Protein AF-0000000084528044 (afdb_homodimer)

Radius of gyration: 17.65 Å; Cα contacts (8 Å, |Δi|>4): 768; chains: 2; bounding box: 51×44×41 Å

Nearest PDB structures (foldseek):
  1jke-assembly1_A  TM=9.802E-01  e=1.085E-20  Escherichia coli
  1j7g-assembly1_A-2  TM=9.812E-01  e=2.865E-19  Haemophilus influenzae Rd KW20
  2dbo-assembly1_A-2  TM=9.799E-01  e=5.881E-18  Aquifex aeolicus VF5
  5j61-assembly3_E  TM=9.471E-01  e=1.027E-15  Plasmodium falciparum 3D7
  3knp-assembly3_E  TM=9.516E-01  e=1.228E-13  Plasmodium falciparum 3D7

Foldseek 3Di:
DKKKKKFFQKKFKDFPRHTQDIFGTDIEIEDFAFPPDDPCQLLVVLVCQQAQQQDQDPVGDSGDGRVRVLTAYEYEYDQCVQFDCPPHDDTDRVGTDDQVVGVVSSVVNQVSNVVVVHHYGYDDRPGDMDMDTHQVVIDMDIDDD/DKKKKKFFQKKFKDFPRHTQDIFGTDIEIEDFAFPPDDPCQLLVVLVCQQAQQQDQDPVGDSGDGRVRVLTAYEYEYDQCVQFDCPPHDDTDRVGTDDQVVGVVSSVVNQVSNVVVVHHYGYDDRPGDMDMDTHQVVIDMDIDDD

pLDDT: mean 97.45, std 2.29, range [84.31, 98.94]

Secondary structure (DSSP, 8-state):
-EEEEEEEEEEEEEETTEEEEEESSEEEEEEE-BTT--TTHHHHHHHHHHH---EE-TTSSEEE-HHHHT-EEEEEE-GGGG-B-TTSSSPB-TTBPPHHHHHHHHHHHHHHHHHTT--EEE--TTS-EEEEEEEEEEEEEEEE-/-EEEEEEEEEEEEEETTEEEEEESSEEEEEEE-BTT--TTHHHHHHHHHHH---EE-TTSSEEE-HHHHT-EEEEEE-GGGG-B-TTSSSPB-TTBPPHHHHHHHHHHHHHHHHHTT--EEE--TTS-EEEEEEEEEEEEEEEE-

Sequence (290 aa):
MRALVQRVSEAAVRVEGETVGAIGPGLLILVCAMEGDPDDAPARMAARIAKLRIFRDDAGRMNRSLLDTGGAALVVSQFTLAADTSRGNRPGFSTAAAPDRGEALYEAFAAAMVAQGVETDRGRFGADMQVSLVNDGPVTIWLDAMRALVQRVSEAAVRVEGETVGAIGPGLLILVCAMEGDPDDAPARMAARIAKLRIFRDDAGRMNRSLLDTGGAALVVSQFTLAADTSRGNRPGFSTAAAPDRGEALYEAFAAAMVAQGVETDRGRFGADMQVSLVNDGPVTIWLDA

Structure (mmCIF, N/CA/C/O backbone):
data_AF-0000000084528044-model_v1
#
loop_
_entity.id
_entity.type
_entity.pdbx_description
1 polymer 'D-aminoacyl-tRNA deacylase'
#
loop_
_atom_site.group_PDB
_atom_site.id
_atom_site.type_symbol
_atom_site.label_atom_id
_atom_site.label_alt_id
_atom_site.label_comp_id
_atom_site.label_asym_id
_atom_site.label_entity_id
_atom_site.label_seq_id
_atom_site.pdbx_PDB_ins_code
_atom_site.Cartn_x
_atom_site.Cartn_y
_atom_site.Cartn_z
_atom_site.occupancy
_atom_site.B_iso_or_equiv
_atom_site.auth_seq_id
_atom_site.auth_comp_id
_atom_site.auth_asym_id
_atom_site.auth_atom_id
_atom_site.pdbx_PDB_model_num
ATOM 1 N N . MET A 1 1 ? -1.733 -6.027 -15.195 1 97.62 1 MET A N 1
ATOM 2 C CA . MET A 1 1 ? -1.625 -6.449 -13.805 1 97.62 1 MET A CA 1
ATOM 3 C C . MET A 1 1 ? -1.07 -5.324 -12.938 1 97.62 1 MET A C 1
ATOM 5 O O . MET A 1 1 ? -0.201 -4.566 -13.375 1 97.62 1 MET A O 1
ATOM 9 N N . ARG A 1 2 ? -1.686 -5.156 -11.812 1 98.19 2 ARG A N 1
ATOM 10 C CA . ARG A 1 2 ? -1.268 -4.121 -10.867 1 98.19 2 ARG A CA 1
ATOM 11 C C . ARG A 1 2 ? -0.697 -4.734 -9.594 1 98.19 2 ARG A C 1
ATOM 13 O O . ARG A 1 2 ? -1.222 -5.73 -9.094 1 98.19 2 ARG A O 1
ATOM 20 N N . ALA A 1 3 ? 0.403 -4.109 -9.125 1 98.69 3 ALA A N 1
ATOM 21 C CA . ALA A 1 3 ? 1.037 -4.617 -7.914 1 98.69 3 ALA A CA 1
ATOM 22 C C . ALA A 1 3 ? 1.425 -3.479 -6.98 1 98.69 3 ALA A C 1
ATOM 24 O O . ALA A 1 3 ? 1.825 -2.402 -7.434 1 98.69 3 ALA A O 1
ATOM 25 N N . LEU A 1 4 ? 1.228 -3.645 -5.77 1 98.75 4 LEU A N 1
ATOM 26 C CA . LEU A 1 4 ? 1.777 -2.82 -4.703 1 98.75 4 LEU A CA 1
ATOM 27 C C . LEU A 1 4 ? 2.836 -3.586 -3.914 1 98.75 4 LEU A C 1
ATOM 29 O O . LEU A 1 4 ? 2.543 -4.629 -3.324 1 98.75 4 LEU A O 1
ATOM 33 N N . VAL A 1 5 ? 4.008 -3.031 -3.908 1 98.81 5 VAL A N 1
ATOM 34 C CA . VAL A 1 5 ? 5.145 -3.693 -3.277 1 98.81 5 VAL A CA 1
ATOM 35 C C . VAL A 1 5 ? 5.555 -2.932 -2.018 1 98.81 5 VAL A C 1
ATOM 37 O O . VAL A 1 5 ? 5.758 -1.716 -2.059 1 98.81 5 VAL A O 1
ATOM 40 N N . GLN A 1 6 ? 5.664 -3.619 -0.932 1 98.88 6 GLN A N 1
ATOM 41 C CA . GLN A 1 6 ? 6.133 -3.033 0.321 1 98.88 6 GLN A CA 1
ATOM 42 C C . GLN A 1 6 ? 7.34 -3.789 0.866 1 98.88 6 GLN A C 1
ATOM 44 O O . GLN A 1 6 ? 7.293 -5.012 1.024 1 98.88 6 GLN A O 1
ATOM 49 N N . ARG A 1 7 ? 8.391 -3.09 1.103 1 98.88 7 ARG A N 1
ATOM 50 C CA . ARG A 1 7 ? 9.555 -3.682 1.755 1 98.88 7 ARG A CA 1
ATOM 51 C C . ARG A 1 7 ? 9.281 -3.955 3.229 1 98.88 7 ARG A C 1
ATOM 53 O O . ARG A 1 7 ? 8.922 -3.043 3.977 1 98.88 7 ARG A O 1
ATOM 60 N N . VAL A 1 8 ? 9.562 -5.238 3.664 1 98.88 8 VAL A N 1
ATOM 61 C CA . VAL A 1 8 ? 9.109 -5.582 5.008 1 98.88 8 VAL A CA 1
ATOM 62 C C . VAL A 1 8 ? 10.234 -6.297 5.758 1 98.88 8 VAL A C 1
ATOM 64 O O . VAL A 1 8 ? 11.055 -6.984 5.152 1 98.88 8 VAL A O 1
ATOM 67 N N . SER A 1 9 ? 10.227 -6.109 7.035 1 98.75 9 SER A N 1
ATOM 68 C CA . SER A 1 9 ? 11.062 -6.945 7.883 1 98.75 9 SER A CA 1
ATOM 69 C C . SER A 1 9 ? 10.391 -8.273 8.203 1 98.75 9 SER A C 1
ATOM 71 O O . SER A 1 9 ? 11.055 -9.266 8.508 1 98.75 9 SER A O 1
ATOM 73 N N . GLU A 1 10 ? 9.125 -8.242 8.164 1 98.88 10 GLU A N 1
ATOM 74 C CA . GLU A 1 10 ? 8.289 -9.43 8.312 1 98.88 10 GLU A CA 1
ATOM 75 C C . GLU A 1 10 ? 6.871 -9.172 7.812 1 98.88 10 GLU A C 1
ATOM 77 O O . GLU A 1 10 ? 6.414 -8.031 7.789 1 98.88 10 GLU A O 1
ATOM 82 N N . ALA A 1 11 ? 6.176 -10.234 7.41 1 98.94 11 ALA A N 1
ATOM 83 C CA . ALA A 1 11 ? 4.773 -10.18 7 1 98.94 11 ALA A CA 1
ATOM 84 C C . ALA A 1 11 ? 4.098 -11.531 7.168 1 98.94 11 ALA A C 1
ATOM 86 O O . ALA A 1 11 ? 4.754 -12.578 7.117 1 98.94 11 ALA A O 1
ATOM 87 N N . ALA A 1 12 ? 2.828 -11.5 7.371 1 98.94 12 ALA A N 1
ATOM 88 C CA . ALA A 1 12 ? 2.066 -12.734 7.516 1 98.94 12 ALA A CA 1
ATOM 89 C C . ALA A 1 12 ? 0.606 -12.531 7.125 1 98.94 12 ALA A C 1
ATOM 91 O O . ALA A 1 12 ? 0.086 -11.414 7.211 1 98.94 12 ALA A O 1
ATOM 92 N N . VAL A 1 13 ? 0.006 -13.609 6.711 1 98.88 13 VAL A N 1
ATOM 93 C CA . VAL A 1 13 ? -1.417 -13.633 6.387 1 98.88 13 VAL A CA 1
ATOM 94 C C . VAL A 1 13 ? -2.131 -14.641 7.281 1 98.88 13 VAL A C 1
ATOM 96 O O . VAL A 1 13 ? -1.712 -15.797 7.379 1 98.88 13 VAL A O 1
ATOM 99 N N . ARG A 1 14 ? -3.156 -14.188 7.879 1 98.75 14 ARG A N 1
ATOM 100 C CA . ARG A 1 14 ? -4.008 -15.07 8.664 1 98.75 14 ARG A CA 1
ATOM 101 C C . ARG A 1 14 ? -5.414 -15.148 8.078 1 98.75 14 ARG A C 1
ATOM 103 O O . ARG A 1 14 ? -5.961 -14.133 7.637 1 98.75 14 ARG A O 1
ATOM 110 N N . VAL A 1 15 ? -5.918 -16.312 8.008 1 98.06 15 VAL A N 1
ATOM 111 C CA . VAL A 1 15 ? -7.297 -16.594 7.625 1 98.06 15 VAL A CA 1
ATOM 112 C C . VAL A 1 15 ? -7.996 -17.375 8.734 1 98.06 15 VAL A C 1
ATOM 114 O O . VAL A 1 15 ? -7.52 -18.438 9.148 1 98.06 15 VAL A O 1
ATOM 117 N N . GLU A 1 16 ? -9.062 -16.828 9.219 1 96.25 16 GLU A N 1
ATOM 118 C CA . GLU A 1 16 ? -9.781 -17.469 10.312 1 96.25 16 GLU A CA 1
ATOM 119 C C . GLU A 1 16 ? -8.852 -17.797 11.469 1 96.25 16 GLU A C 1
ATOM 121 O O . GLU A 1 16 ? -8.867 -18.922 11.984 1 96.25 16 GLU A O 1
ATOM 126 N N . GLY A 1 17 ? -7.996 -16.938 11.68 1 96.25 17 GLY A N 1
ATOM 127 C CA . GLY A 1 17 ? -7.125 -17.031 12.844 1 96.25 17 GLY A CA 1
ATOM 128 C C . GLY A 1 17 ? -5.898 -17.891 12.594 1 96.25 17 GLY A C 1
ATOM 129 O O . GLY A 1 17 ? -5.008 -17.969 13.445 1 96.25 17 GLY A O 1
ATOM 130 N N . GLU A 1 18 ? -5.785 -18.469 11.438 1 97.88 18 GLU A N 1
ATOM 131 C CA . GLU A 1 18 ? -4.66 -19.344 11.109 1 97.88 18 GLU A CA 1
ATOM 132 C C . GLU A 1 18 ? -3.711 -18.672 10.125 1 97.88 18 GLU A C 1
ATOM 134 O O . GLU A 1 18 ? -4.152 -18.094 9.117 1 97.88 18 GLU A O 1
ATOM 139 N N . THR A 1 19 ? -2.428 -18.781 10.5 1 98.56 19 THR A N 1
ATOM 140 C CA . THR A 1 19 ? -1.436 -18.25 9.578 1 98.56 19 THR A CA 1
ATOM 141 C C . THR A 1 19 ? -1.32 -19.125 8.336 1 98.56 19 THR A C 1
ATOM 143 O O . THR A 1 19 ? -1.018 -20.312 8.438 1 98.56 19 THR A O 1
ATOM 146 N N . VAL A 1 20 ? -1.518 -18.562 7.176 1 98.5 20 VAL A N 1
ATOM 147 C CA . VAL A 1 20 ? -1.484 -19.359 5.957 1 98.5 20 VAL A CA 1
ATOM 148 C C . VAL A 1 20 ? -0.235 -19.031 5.148 1 98.5 20 VAL A C 1
ATOM 150 O O . VAL A 1 20 ? 0.136 -19.75 4.227 1 98.5 20 VAL A O 1
ATOM 153 N N . GLY A 1 21 ? 0.418 -17.953 5.453 1 98.69 21 GLY A N 1
ATOM 154 C CA . GLY A 1 21 ? 1.659 -17.5 4.84 1 98.69 21 GLY A CA 1
ATOM 155 C C . GLY A 1 21 ? 2.422 -16.516 5.695 1 98.69 21 GLY A C 1
ATOM 156 O O . GLY A 1 21 ? 1.817 -15.727 6.426 1 98.69 21 GLY A O 1
ATOM 157 N N . ALA A 1 22 ? 3.701 -16.609 5.617 1 98.88 22 ALA A N 1
ATOM 158 C CA . ALA A 1 22 ? 4.535 -15.703 6.395 1 98.88 22 ALA A CA 1
ATOM 159 C C . ALA A 1 22 ? 5.949 -15.625 5.824 1 98.88 22 ALA A C 1
ATOM 161 O O . ALA A 1 22 ? 6.461 -16.609 5.289 1 98.88 22 ALA A O 1
ATOM 162 N N . ILE A 1 23 ? 6.551 -14.531 5.992 1 98.94 23 ILE A N 1
ATOM 163 C CA . ILE A 1 23 ? 7.941 -14.367 5.582 1 98.94 23 ILE A CA 1
ATOM 164 C C . ILE A 1 23 ? 8.672 -13.461 6.574 1 98.94 23 ILE A C 1
ATOM 166 O O . ILE A 1 23 ? 8.039 -12.703 7.309 1 98.94 23 ILE A O 1
ATOM 170 N N . GLY A 1 24 ? 9.977 -13.633 6.594 1 98.62 24 GLY A N 1
ATOM 171 C CA . GLY A 1 24 ? 10.836 -12.617 7.18 1 98.62 24 GLY A CA 1
ATOM 172 C C . GLY A 1 24 ? 11.102 -11.453 6.246 1 98.62 24 GLY A C 1
ATOM 173 O O . GLY A 1 24 ? 10.188 -10.977 5.555 1 98.62 24 GLY A O 1
ATOM 174 N N . PRO A 1 25 ? 12.367 -10.961 6.25 1 98.81 25 PRO A N 1
ATOM 175 C CA . PRO A 1 25 ? 12.68 -9.797 5.414 1 98.81 25 PRO A CA 1
ATOM 176 C C . PRO A 1 25 ? 12.438 -10.055 3.93 1 98.81 25 PRO A C 1
ATOM 178 O O . PRO A 1 25 ? 12.727 -11.141 3.434 1 98.81 25 PRO A O 1
ATOM 181 N N . GLY A 1 26 ? 11.836 -9.164 3.305 1 98.81 26 GLY A N 1
ATOM 182 C CA . GLY A 1 26 ? 11.57 -9.266 1.879 1 98.81 26 GLY A CA 1
ATOM 183 C C . GLY A 1 26 ? 10.477 -8.328 1.409 1 98.81 26 GLY A C 1
ATOM 184 O O . GLY A 1 26 ? 10.492 -7.141 1.728 1 98.81 26 GLY A O 1
ATOM 185 N N . LEU A 1 27 ? 9.547 -8.875 0.574 1 98.94 27 LEU A N 1
ATOM 186 C CA . LEU A 1 27 ? 8.508 -8.039 -0.01 1 98.94 27 LEU A CA 1
ATOM 187 C C . LEU A 1 27 ? 7.125 -8.625 0.266 1 98.94 27 LEU A C 1
ATOM 189 O O . LEU A 1 27 ? 6.895 -9.812 0.055 1 98.94 27 LEU A O 1
ATOM 193 N N . LEU A 1 28 ? 6.27 -7.824 0.832 1 98.94 28 LEU A N 1
ATOM 194 C CA . LEU A 1 28 ? 4.844 -8.078 0.677 1 98.94 28 LEU A CA 1
ATOM 195 C C . LEU A 1 28 ? 4.324 -7.492 -0.631 1 98.94 28 LEU A C 1
ATOM 197 O O . LEU A 1 28 ? 4.504 -6.301 -0.896 1 98.94 28 LEU A O 1
ATOM 201 N N . ILE A 1 29 ? 3.734 -8.344 -1.442 1 98.94 29 ILE A N 1
ATOM 202 C CA . ILE A 1 29 ? 3.24 -7.922 -2.748 1 98.94 29 ILE A CA 1
ATOM 203 C C . ILE A 1 29 ? 1.729 -8.133 -2.82 1 98.94 29 ILE A C 1
ATOM 205 O O . ILE A 1 29 ? 1.253 -9.273 -2.816 1 98.94 29 ILE A O 1
ATOM 209 N N . LEU A 1 30 ? 0.988 -7.039 -2.789 1 98.88 30 LEU A N 1
ATOM 210 C CA . LEU A 1 30 ? -0.427 -7.078 -3.143 1 98.88 30 LEU A CA 1
ATOM 211 C C . LEU A 1 30 ? -0.612 -7.004 -4.656 1 98.88 30 LEU A C 1
ATOM 213 O O . LEU A 1 30 ? -0.078 -6.102 -5.305 1 98.88 30 LEU A O 1
ATOM 217 N N . VAL A 1 31 ? -1.361 -7.977 -5.211 1 98.75 31 VAL A N 1
ATOM 218 C CA . VAL A 1 31 ? -1.454 -8.016 -6.668 1 98.75 31 VAL A CA 1
ATOM 219 C C . VAL A 1 31 ? -2.92 -8.094 -7.09 1 98.75 31 VAL A C 1
ATOM 221 O O . VAL A 1 31 ? -3.729 -8.75 -6.43 1 98.75 31 VAL A O 1
ATOM 224 N N . CYS A 1 32 ? -3.189 -7.395 -8.141 1 98.69 32 CYS A N 1
ATOM 225 C CA . CYS A 1 32 ? -4.508 -7.414 -8.766 1 98.69 32 CYS A CA 1
ATOM 226 C C . CYS A 1 32 ? -4.398 -7.723 -10.258 1 98.69 32 CYS A C 1
ATOM 228 O O . CYS A 1 32 ? -3.754 -6.98 -11 1 98.69 32 CYS A O 1
ATOM 230 N N . ALA A 1 33 ? -5 -8.867 -10.625 1 98.62 33 ALA A N 1
ATOM 231 C CA . ALA A 1 33 ? -5.188 -9.102 -12.055 1 98.62 33 ALA A CA 1
ATOM 232 C C . ALA A 1 33 ? -6.227 -8.148 -12.633 1 98.62 33 ALA A C 1
ATOM 234 O O . ALA A 1 33 ? -7.297 -7.953 -12.055 1 98.62 33 ALA A O 1
ATOM 235 N N . MET A 1 34 ? -5.918 -7.555 -13.734 1 98.25 34 MET A N 1
ATOM 236 C CA . MET A 1 34 ? -6.801 -6.574 -14.359 1 98.25 34 MET A CA 1
ATOM 237 C C . MET A 1 34 ? -7.488 -7.168 -15.586 1 98.25 34 MET A C 1
ATOM 239 O O . MET A 1 34 ? -6.98 -8.117 -16.188 1 98.25 34 MET A O 1
ATOM 243 N N . GLU A 1 35 ? -8.578 -6.527 -15.883 1 97.12 35 GLU A N 1
ATOM 244 C CA . GLU A 1 35 ? -9.242 -6.891 -17.141 1 97.12 35 GLU A CA 1
ATOM 245 C C . GLU A 1 35 ? -8.32 -6.688 -18.328 1 97.12 35 GLU A C 1
ATOM 247 O O . GLU A 1 35 ? -7.688 -5.637 -18.469 1 97.12 35 GLU A O 1
ATOM 252 N N . GLY A 1 36 ? -8.195 -7.766 -19.188 1 96.69 36 GLY A N 1
ATOM 253 C CA . GLY A 1 36 ? -7.422 -7.637 -20.406 1 96.69 36 GLY A CA 1
ATOM 254 C C . GLY A 1 36 ? -5.957 -7.98 -20.234 1 96.69 36 GLY A C 1
ATOM 255 O O . GLY A 1 36 ? -5.191 -7.98 -21.188 1 96.69 36 GLY A O 1
ATOM 256 N N . ASP A 1 37 ? -5.562 -8.32 -19.062 1 98 37 ASP A N 1
ATOM 257 C CA . ASP A 1 37 ? -4.172 -8.734 -18.875 1 98 37 ASP A CA 1
ATOM 258 C C . ASP A 1 37 ? -3.801 -9.883 -19.797 1 98 37 ASP A C 1
ATOM 260 O O . ASP A 1 37 ? -4.531 -10.867 -19.906 1 98 37 ASP A O 1
ATOM 264 N N . PRO A 1 38 ? -2.711 -9.719 -20.469 1 97.56 38 PRO A N 1
ATOM 265 C CA . PRO A 1 38 ? -2.238 -10.875 -21.25 1 97.56 38 PRO A CA 1
ATOM 266 C C . PRO A 1 38 ? -1.699 -11.992 -20.359 1 97.56 38 PRO A C 1
ATOM 268 O O . PRO A 1 38 ? -1.454 -11.781 -19.172 1 97.56 38 PRO A O 1
ATOM 271 N N . ASP A 1 39 ? -1.477 -13.133 -20.984 1 97.38 39 ASP A N 1
ATOM 272 C CA . ASP A 1 39 ? -1.077 -14.312 -20.234 1 97.38 39 ASP A CA 1
ATOM 273 C C . ASP A 1 39 ? 0.334 -14.156 -19.672 1 97.38 39 ASP A C 1
ATOM 275 O O . ASP A 1 39 ? 0.708 -14.844 -18.719 1 97.38 39 ASP A O 1
ATOM 279 N N . ASP A 1 40 ? 1.121 -13.297 -20.266 1 97.88 40 ASP A N 1
ATOM 280 C CA . ASP A 1 40 ? 2.508 -13.188 -19.812 1 97.88 40 ASP A CA 1
ATOM 281 C C . ASP A 1 40 ? 2.674 -12.055 -18.812 1 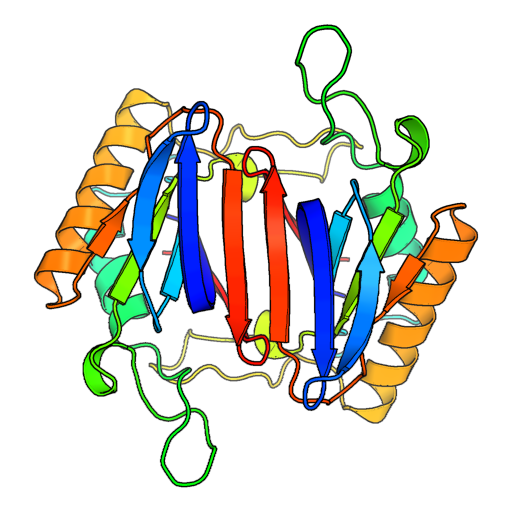97.88 40 ASP A C 1
ATOM 283 O O . ASP A 1 40 ? 3.789 -11.766 -18.375 1 97.88 40 ASP A O 1
ATOM 287 N N . ALA A 1 41 ? 1.579 -11.359 -18.375 1 98.06 41 ALA A N 1
ATOM 288 C CA . ALA A 1 41 ? 1.635 -10.258 -17.422 1 98.06 41 ALA A CA 1
ATOM 289 C C . ALA A 1 41 ? 2.268 -10.703 -16.109 1 98.06 41 ALA A C 1
ATOM 291 O O . ALA A 1 41 ? 3.145 -10.023 -15.57 1 98.06 41 ALA A O 1
ATOM 292 N N . PRO A 1 42 ? 1.896 -11.875 -15.633 1 98.56 42 PRO A N 1
ATOM 293 C CA . PRO A 1 42 ? 2.482 -12.312 -14.367 1 98.56 42 PRO A CA 1
ATOM 294 C C . PRO A 1 42 ? 4.004 -12.445 -14.438 1 98.56 42 PRO A C 1
ATOM 296 O O . PRO A 1 42 ? 4.707 -11.961 -13.547 1 98.56 42 PRO A O 1
ATOM 299 N N . ALA A 1 43 ? 4.465 -13.07 -15.453 1 98.44 43 ALA A N 1
ATOM 300 C CA . ALA A 1 43 ? 5.902 -13.281 -15.594 1 98.44 43 ALA A CA 1
ATOM 301 C C . ALA A 1 43 ? 6.645 -11.961 -15.727 1 98.44 43 ALA A C 1
ATOM 303 O O . ALA A 1 43 ? 7.711 -11.773 -15.125 1 98.44 43 ALA A O 1
ATOM 304 N N . ARG A 1 44 ? 6.117 -11.07 -16.516 1 97.5 44 ARG A N 1
ATOM 305 C CA . ARG A 1 44 ? 6.73 -9.758 -16.703 1 97.5 44 ARG A CA 1
ATOM 306 C C . ARG A 1 44 ? 6.773 -8.977 -15.391 1 97.5 44 ARG A C 1
ATOM 308 O O . ARG A 1 44 ? 7.797 -8.391 -15.047 1 97.5 44 ARG A O 1
ATOM 315 N N . MET A 1 45 ? 5.699 -8.977 -14.688 1 98.31 45 MET A N 1
ATOM 316 C CA . MET A 1 45 ? 5.617 -8.266 -13.414 1 98.31 45 MET A CA 1
ATOM 317 C C . MET A 1 45 ? 6.586 -8.852 -12.398 1 98.31 45 MET A C 1
ATOM 319 O O . MET A 1 45 ? 7.293 -8.117 -11.711 1 98.31 45 MET A O 1
ATOM 323 N N . ALA A 1 46 ? 6.602 -10.156 -12.336 1 98.62 46 ALA A N 1
ATOM 324 C CA . ALA A 1 46 ? 7.48 -10.836 -11.383 1 98.62 46 ALA A CA 1
ATOM 325 C C . ALA A 1 46 ? 8.945 -10.492 -11.656 1 98.62 46 ALA A C 1
ATOM 327 O O . ALA A 1 46 ? 9.703 -10.219 -10.719 1 98.62 46 ALA A O 1
ATOM 328 N N . ALA A 1 47 ? 9.305 -10.547 -12.906 1 97.75 47 ALA A N 1
ATOM 329 C CA . ALA A 1 47 ? 10.68 -10.227 -13.281 1 97.75 47 ALA A CA 1
ATOM 330 C C . ALA A 1 47 ? 11.039 -8.797 -12.875 1 97.75 47 ALA A C 1
ATOM 332 O O . ALA A 1 47 ? 12.133 -8.555 -12.367 1 97.75 47 ALA A O 1
ATOM 333 N N . ARG A 1 48 ? 10.117 -7.93 -13.094 1 97.38 48 ARG A N 1
ATOM 334 C CA . ARG A 1 48 ? 10.328 -6.531 -12.734 1 97.38 48 ARG A CA 1
ATOM 335 C C . ARG A 1 48 ? 10.492 -6.367 -11.227 1 97.38 48 ARG A C 1
ATOM 337 O O . ARG A 1 48 ? 11.422 -5.699 -10.773 1 97.38 48 ARG A O 1
ATOM 344 N N . ILE A 1 49 ? 9.672 -6.969 -10.477 1 98.38 49 ILE A N 1
ATOM 345 C CA . ILE A 1 49 ? 9.656 -6.816 -9.031 1 98.38 49 ILE A CA 1
ATOM 346 C C . ILE A 1 49 ? 10.914 -7.441 -8.438 1 98.38 49 ILE A C 1
ATOM 348 O O . ILE A 1 49 ? 11.547 -6.859 -7.547 1 98.38 49 ILE A O 1
ATOM 352 N N . ALA A 1 50 ? 11.297 -8.562 -8.898 1 98.19 50 ALA A N 1
ATOM 353 C CA . ALA A 1 50 ? 12.445 -9.289 -8.359 1 98.19 50 ALA A CA 1
ATOM 354 C C . ALA A 1 50 ? 13.727 -8.484 -8.523 1 98.19 50 ALA A C 1
ATOM 356 O O . ALA A 1 50 ? 14.648 -8.609 -7.711 1 98.19 50 ALA A O 1
ATOM 357 N N . LYS A 1 51 ? 13.734 -7.641 -9.516 1 96.5 51 LYS A N 1
ATOM 358 C CA . LYS A 1 51 ? 14.961 -6.938 -9.867 1 96.5 51 LYS A CA 1
ATOM 359 C C . LYS A 1 51 ? 14.922 -5.488 -9.383 1 96.5 51 LYS A C 1
ATOM 361 O O . LYS A 1 51 ? 15.906 -4.758 -9.516 1 96.5 51 LYS A O 1
ATOM 366 N N . LEU A 1 52 ? 13.82 -5.074 -8.875 1 97.5 52 LEU A N 1
ATOM 367 C CA . LEU A 1 52 ? 13.664 -3.709 -8.383 1 97.5 52 LEU A CA 1
ATOM 368 C C . LEU A 1 52 ? 14.664 -3.416 -7.273 1 97.5 52 LEU A C 1
ATOM 370 O O . LEU A 1 52 ? 14.758 -4.176 -6.305 1 97.5 52 LEU A O 1
ATOM 374 N N . ARG A 1 53 ? 15.422 -2.352 -7.352 1 98.12 53 ARG A N 1
ATOM 375 C CA . ARG A 1 53 ? 16.469 -2.035 -6.387 1 98.12 53 ARG A CA 1
ATOM 376 C C . ARG A 1 53 ? 15.945 -1.113 -5.293 1 98.12 53 ARG A C 1
ATOM 378 O O . ARG A 1 53 ? 16.188 0.096 -5.324 1 98.12 53 ARG A O 1
ATOM 385 N N . ILE A 1 54 ? 15.328 -1.726 -4.312 1 98.06 54 ILE A N 1
ATOM 386 C CA . ILE A 1 54 ? 14.68 -0.922 -3.283 1 98.06 54 ILE A CA 1
ATOM 387 C C . ILE A 1 54 ? 15.148 -1.368 -1.901 1 98.06 54 ILE A C 1
ATOM 389 O O . ILE A 1 54 ? 14.555 -0.998 -0.887 1 98.06 54 ILE A O 1
ATOM 393 N N . PHE A 1 55 ? 16.172 -2.174 -1.783 1 98.25 55 PHE A N 1
ATOM 394 C CA . PHE A 1 55 ? 16.828 -2.557 -0.533 1 98.25 55 PHE A CA 1
ATOM 395 C C . PHE A 1 55 ? 18.141 -1.817 -0.358 1 98.25 55 PHE A C 1
ATOM 397 O O . PHE A 1 55 ? 18.828 -1.513 -1.34 1 98.25 55 PHE A O 1
ATOM 404 N N . ARG A 1 56 ? 18.469 -1.625 0.883 1 96 56 ARG A N 1
ATOM 405 C CA . ARG A 1 56 ? 19.656 -0.833 1.189 1 96 56 ARG A CA 1
ATOM 406 C C . ARG A 1 56 ? 20.938 -1.642 0.957 1 96 56 ARG A C 1
ATOM 408 O O . ARG A 1 56 ? 20.984 -2.84 1.246 1 96 56 ARG A O 1
ATOM 415 N N . ASP A 1 57 ? 21.891 -0.945 0.453 1 95.75 57 ASP A N 1
ATOM 416 C CA . ASP A 1 57 ? 23.219 -1.522 0.384 1 95.75 57 ASP A CA 1
ATOM 417 C C . ASP A 1 57 ? 24.062 -1.136 1.606 1 95.75 57 ASP A C 1
ATOM 419 O O . ASP A 1 57 ? 23.516 -0.641 2.598 1 95.75 57 ASP A O 1
ATOM 423 N N . ASP A 1 58 ? 25.312 -1.369 1.506 1 94.19 58 ASP A N 1
ATOM 424 C CA . ASP A 1 58 ? 26.188 -1.163 2.652 1 94.19 58 ASP A CA 1
ATOM 425 C C . ASP A 1 58 ? 26.344 0.323 2.965 1 94.19 58 ASP A C 1
ATOM 427 O O . ASP A 1 58 ? 26.734 0.692 4.074 1 94.19 58 ASP A O 1
ATOM 431 N N . ALA A 1 59 ? 26.078 1.11 2.004 1 93.88 59 ALA A N 1
ATOM 432 C CA . ALA A 1 59 ? 26.172 2.557 2.182 1 93.88 59 ALA A CA 1
ATOM 433 C C . ALA A 1 59 ? 24.828 3.152 2.58 1 93.88 59 ALA A C 1
ATOM 435 O O . ALA A 1 59 ? 24.688 4.371 2.693 1 93.88 59 ALA A O 1
ATOM 436 N N . GLY A 1 60 ? 23.828 2.342 2.711 1 91.62 60 GLY A N 1
ATOM 437 C CA . GLY A 1 60 ? 22.516 2.797 3.141 1 91.62 60 GLY A CA 1
ATOM 438 C C . GLY A 1 60 ? 21.672 3.311 1.998 1 91.62 60 GLY A C 1
ATOM 439 O O . GLY A 1 60 ? 20.625 3.926 2.225 1 91.62 60 GLY A O 1
ATOM 440 N N . ARG A 1 61 ? 22.156 3.098 0.812 1 92.75 61 ARG A N 1
ATOM 441 C CA . ARG A 1 61 ? 21.422 3.543 -0.37 1 92.75 61 ARG A CA 1
ATOM 442 C C . ARG A 1 61 ? 20.578 2.408 -0.955 1 92.75 61 ARG A C 1
ATOM 444 O O . ARG A 1 61 ? 21 1.247 -0.921 1 92.75 61 ARG A O 1
ATOM 451 N N . MET A 1 62 ? 19.391 2.734 -1.479 1 94.06 62 MET A N 1
ATOM 452 C CA . MET A 1 62 ? 18.594 1.746 -2.197 1 94.06 62 MET A CA 1
ATOM 453 C C . MET A 1 62 ? 19.297 1.311 -3.482 1 94.06 62 MET A C 1
ATOM 455 O O . MET A 1 62 ? 19.266 2.031 -4.48 1 94.06 62 MET A O 1
ATOM 459 N N . ASN A 1 63 ? 19.969 0.145 -3.385 1 96.12 63 ASN A N 1
ATOM 460 C CA . ASN A 1 63 ? 20.766 -0.304 -4.527 1 96.12 63 ASN A CA 1
ATOM 461 C C . ASN A 1 63 ? 20.781 -1.826 -4.633 1 96.12 63 ASN A C 1
ATOM 463 O O . ASN A 1 63 ? 21.531 -2.389 -5.43 1 96.12 63 ASN A O 1
ATOM 467 N N . ARG A 1 64 ? 20.016 -2.494 -3.83 1 98.06 64 ARG A N 1
ATOM 468 C CA . ARG A 1 64 ? 19.906 -3.947 -3.9 1 98.06 64 ARG A CA 1
ATOM 469 C C . ARG A 1 64 ? 18.469 -4.375 -4.23 1 98.06 64 ARG A C 1
ATOM 471 O O . ARG A 1 64 ? 17.516 -3.713 -3.826 1 98.06 64 ARG A O 1
ATOM 478 N N . SER A 1 65 ? 18.438 -5.438 -4.984 1 98.25 65 SER A N 1
ATOM 479 C CA . SER A 1 65 ? 17.156 -6.062 -5.285 1 98.25 65 SER A CA 1
ATOM 480 C C . SER A 1 65 ? 16.844 -7.176 -4.293 1 98.25 65 SER A C 1
ATOM 482 O O . SER A 1 65 ? 17.672 -7.523 -3.455 1 98.25 65 SER A O 1
ATOM 484 N N . LEU A 1 66 ? 15.625 -7.625 -4.383 1 98.44 66 LEU A N 1
ATOM 485 C CA . LEU A 1 66 ? 15.234 -8.773 -3.572 1 98.44 66 LEU A CA 1
ATOM 486 C C . LEU A 1 66 ? 16.188 -9.938 -3.785 1 98.44 66 LEU A C 1
ATOM 488 O O . LEU A 1 66 ? 16.609 -10.586 -2.822 1 98.44 66 LEU A O 1
ATOM 492 N N . LEU A 1 67 ? 16.547 -10.18 -4.996 1 97.81 67 LEU A N 1
ATOM 493 C CA . LEU A 1 67 ? 17.453 -11.266 -5.34 1 97.81 67 LEU A CA 1
ATOM 494 C C . LEU A 1 67 ? 18.812 -11.07 -4.691 1 97.81 67 LEU A C 1
ATOM 496 O O . LEU A 1 67 ? 19.438 -12.031 -4.215 1 97.81 67 LEU A O 1
ATOM 500 N N . ASP A 1 68 ? 19.281 -9.883 -4.648 1 97.31 68 ASP A N 1
ATOM 501 C CA . ASP A 1 68 ? 20.578 -9.562 -4.051 1 97.31 68 ASP A CA 1
ATOM 502 C C . ASP A 1 68 ? 20.562 -9.828 -2.547 1 97.31 68 ASP A C 1
ATOM 504 O O . ASP A 1 68 ? 21.609 -10.125 -1.96 1 97.31 68 ASP A O 1
ATOM 508 N N . THR A 1 69 ? 19.438 -9.68 -1.877 1 97.38 69 THR A N 1
ATOM 509 C CA . THR A 1 69 ? 19.359 -9.781 -0.424 1 97.38 69 THR A CA 1
ATOM 510 C C . THR A 1 69 ? 19.062 -11.211 0.004 1 97.38 69 THR A C 1
ATOM 512 O O . THR A 1 69 ? 19.281 -11.578 1.159 1 97.38 69 THR A O 1
ATOM 515 N N . GLY A 1 70 ? 18.469 -11.984 -0.937 1 97.38 70 GLY A N 1
ATOM 516 C CA . GLY A 1 70 ? 18.016 -13.32 -0.578 1 97.38 70 GLY A CA 1
ATOM 517 C C . GLY A 1 70 ? 16.719 -13.305 0.218 1 97.38 70 GLY A C 1
ATOM 518 O O . GLY A 1 70 ? 16.422 -14.258 0.947 1 97.38 70 GLY A O 1
ATOM 519 N N . GLY A 1 71 ? 15.977 -12.242 0.208 1 98.38 71 GLY A N 1
ATOM 520 C CA . GLY A 1 71 ? 14.719 -12.117 0.921 1 98.38 71 GLY A CA 1
ATOM 521 C C . GLY A 1 71 ? 13.594 -12.906 0.274 1 98.38 71 GLY A C 1
ATOM 522 O O . GLY A 1 71 ? 13.758 -13.453 -0.816 1 98.38 71 GLY A O 1
ATOM 523 N N . ALA A 1 72 ? 12.492 -12.961 0.96 1 98.88 72 ALA A N 1
ATOM 524 C CA . ALA A 1 72 ? 11.328 -13.719 0.498 1 98.88 72 ALA A CA 1
ATOM 525 C C . ALA A 1 72 ? 10.219 -12.781 0.028 1 98.88 72 ALA A C 1
ATOM 527 O O . ALA A 1 72 ? 10.328 -11.562 0.155 1 98.88 72 ALA A O 1
ATOM 528 N N . ALA A 1 73 ? 9.211 -13.383 -0.591 1 98.94 73 ALA A N 1
ATOM 529 C CA . ALA A 1 73 ? 8.023 -12.648 -1.01 1 98.94 73 ALA A CA 1
ATOM 530 C C . ALA A 1 73 ? 6.758 -13.281 -0.443 1 98.94 73 ALA A C 1
ATOM 532 O O . ALA A 1 73 ? 6.637 -14.508 -0.396 1 98.94 73 ALA A O 1
ATOM 533 N N . LEU A 1 74 ? 5.93 -12.508 0.083 1 98.94 74 LEU A N 1
ATOM 534 C CA . LEU A 1 74 ? 4.555 -12.883 0.394 1 98.94 74 LEU A CA 1
ATOM 535 C C . LEU A 1 74 ? 3.58 -12.258 -0.597 1 98.94 74 LEU A C 1
ATOM 537 O O . LEU A 1 74 ? 3.477 -11.031 -0.68 1 98.94 74 LEU A O 1
ATOM 541 N N . VAL A 1 75 ? 2.9 -13.078 -1.377 1 98.94 75 VAL A N 1
ATOM 542 C CA . VAL A 1 75 ? 2.014 -12.609 -2.436 1 98.94 75 VAL A CA 1
ATOM 543 C C . VAL A 1 75 ? 0.56 -12.742 -1.99 1 98.94 75 VAL A C 1
ATOM 545 O O . VAL A 1 75 ? 0.125 -13.82 -1.584 1 98.94 75 VAL A O 1
ATOM 548 N N . VAL A 1 76 ? -0.146 -11.672 -2.059 1 98.88 76 VAL A N 1
ATOM 549 C CA . VAL A 1 76 ? -1.533 -11.617 -1.61 1 98.88 76 VAL A CA 1
ATOM 550 C C . VAL A 1 76 ? -2.402 -10.984 -2.697 1 98.88 76 VAL A C 1
ATOM 552 O O . VAL A 1 76 ? -2.08 -9.914 -3.213 1 98.88 76 VAL A O 1
ATOM 555 N N . SER A 1 77 ? -3.494 -11.68 -3.1 1 98.5 77 SER A N 1
ATOM 556 C CA . SER A 1 77 ? -4.441 -11.102 -4.051 1 98.5 77 SER A CA 1
ATOM 557 C C . SER A 1 77 ? -5.16 -9.898 -3.455 1 98.5 77 SER A C 1
ATOM 559 O O . SER A 1 77 ? -5.559 -9.922 -2.287 1 98.5 77 SER A O 1
ATOM 561 N N . GLN A 1 78 ? -5.27 -8.906 -4.211 1 98.12 78 GLN A N 1
ATOM 562 C CA . GLN A 1 78 ? -5.918 -7.684 -3.734 1 98.12 78 GLN A CA 1
ATOM 563 C C . GLN A 1 78 ? -6.66 -6.977 -4.863 1 98.12 78 GLN A C 1
ATOM 565 O O . GLN A 1 78 ? -6.117 -6.066 -5.496 1 98.12 78 GLN A O 1
ATOM 570 N N . PHE A 1 79 ? -7.871 -7.227 -5.031 1 97.38 79 PHE A N 1
ATOM 571 C CA . PHE A 1 79 ? -8.656 -6.684 -6.141 1 97.38 79 PHE A CA 1
ATOM 572 C C . PHE A 1 79 ? -8.953 -5.207 -5.918 1 97.38 79 PHE A C 1
ATOM 574 O O . PHE A 1 79 ? -9.188 -4.465 -6.879 1 97.38 79 PHE A O 1
ATOM 581 N N . THR A 1 80 ? -8.859 -4.746 -4.641 1 97.88 80 THR A N 1
ATOM 582 C CA . THR A 1 80 ? -9.195 -3.354 -4.371 1 97.88 80 THR A CA 1
ATOM 583 C C . THR A 1 80 ? -8.148 -2.414 -4.961 1 97.88 80 THR A C 1
ATOM 585 O O . THR A 1 80 ? -8.359 -1.202 -5.027 1 97.88 80 THR A O 1
ATOM 588 N N . LEU A 1 81 ? -7.035 -2.973 -5.426 1 98.19 81 LEU A N 1
ATOM 589 C CA . LEU A 1 81 ? -6.074 -2.154 -6.152 1 98.19 81 LEU A CA 1
ATOM 590 C C . LEU A 1 81 ? -6.672 -1.634 -7.453 1 98.19 81 LEU A C 1
ATOM 592 O O . LEU A 1 81 ? -6.133 -0.71 -8.07 1 98.19 81 LEU A O 1
ATOM 596 N N . ALA A 1 82 ? -7.766 -2.174 -7.906 1 97.81 82 ALA A N 1
ATOM 597 C CA . ALA A 1 82 ? -8.445 -1.757 -9.133 1 97.81 82 ALA A CA 1
ATOM 598 C C . ALA A 1 82 ? -9.461 -0.657 -8.852 1 97.81 82 ALA A C 1
ATOM 600 O O . ALA A 1 82 ? -10.219 -0.264 -9.734 1 97.81 82 ALA A O 1
ATOM 601 N N . ALA A 1 83 ? -9.5 -0.163 -7.629 1 97.19 83 ALA A N 1
ATOM 602 C CA . ALA A 1 83 ? -10.531 0.78 -7.207 1 97.19 83 ALA A CA 1
ATOM 603 C C . ALA A 1 83 ? -10.594 1.981 -8.148 1 97.19 83 ALA A C 1
ATOM 605 O O . ALA A 1 83 ? -9.57 2.598 -8.445 1 97.19 83 ALA A O 1
ATOM 606 N N . ASP A 1 84 ? -11.742 2.24 -8.609 1 95.88 84 ASP A N 1
ATOM 607 C CA . ASP A 1 84 ? -12.094 3.486 -9.281 1 95.88 84 ASP A CA 1
ATOM 608 C C . ASP A 1 84 ? -12.914 4.395 -8.367 1 95.88 84 ASP A C 1
ATOM 610 O O . ASP A 1 84 ? -14.062 4.082 -8.047 1 95.88 84 ASP A O 1
ATOM 614 N N . THR A 1 85 ? -12.367 5.508 -7.992 1 93.75 85 THR A N 1
ATOM 615 C CA . THR A 1 85 ? -13.016 6.395 -7.031 1 93.75 85 THR A CA 1
ATOM 616 C C . THR A 1 85 ? -13.461 7.691 -7.707 1 93.75 85 THR A C 1
ATOM 618 O O . THR A 1 85 ? -13.648 8.711 -7.043 1 93.75 85 THR A O 1
ATOM 621 N N . SER A 1 86 ? -13.586 7.695 -9.039 1 90.06 86 SER A N 1
ATOM 622 C CA . SER A 1 86 ? -13.906 8.906 -9.781 1 90.06 86 SER A CA 1
ATOM 623 C C . SER A 1 86 ? -15.391 9.227 -9.719 1 90.06 86 SER A C 1
ATOM 625 O O . SER A 1 86 ? -15.805 10.352 -9.984 1 90.06 86 SER A O 1
ATOM 627 N N . ARG A 1 87 ? -16.297 8.281 -9.477 1 85.88 87 ARG A N 1
ATOM 628 C CA . ARG A 1 87 ? -17.734 8.477 -9.57 1 85.88 87 ARG A CA 1
ATOM 629 C C . ARG A 1 87 ? -18.359 8.609 -8.188 1 85.88 87 ARG A C 1
ATOM 631 O O . ARG A 1 87 ? -19.594 8.547 -8.047 1 85.88 87 ARG A O 1
ATOM 638 N N . GLY A 1 88 ? -17.656 8.992 -7.148 1 88.69 88 GLY A N 1
ATOM 639 C CA . GLY A 1 88 ? -18.266 9.109 -5.836 1 88.69 88 GLY A CA 1
ATOM 640 C C . GLY A 1 88 ? -17.438 8.508 -4.727 1 88.69 88 GLY A C 1
ATOM 641 O O . GLY A 1 88 ? -16.219 8.375 -4.863 1 88.69 88 GLY A O 1
ATOM 642 N N . ASN A 1 89 ? -18.234 8.195 -3.588 1 93.88 89 ASN A N 1
ATOM 643 C CA . ASN A 1 89 ? -17.516 7.789 -2.383 1 93.88 89 ASN A CA 1
ATOM 644 C C . ASN A 1 89 ? -17.375 6.27 -2.303 1 93.88 89 ASN A C 1
ATOM 646 O O . ASN A 1 89 ? -16.625 5.758 -1.464 1 93.88 89 ASN A O 1
ATOM 650 N N . ARG A 1 90 ? -18.047 5.586 -3.121 1 95.19 90 ARG A N 1
ATOM 651 C CA . ARG A 1 90 ? -17.906 4.133 -3.158 1 95.19 90 ARG A CA 1
ATOM 652 C C . ARG A 1 90 ? -17 3.699 -4.309 1 95.19 90 ARG A C 1
ATOM 654 O O . ARG A 1 90 ? -17.328 3.928 -5.477 1 95.19 90 ARG A O 1
ATOM 661 N N . PRO A 1 91 ? -15.961 3.012 -3.975 1 96.5 91 PRO A N 1
ATOM 662 C CA . PRO A 1 91 ? -15.086 2.576 -5.066 1 96.5 91 PRO A CA 1
ATOM 663 C C . PRO A 1 91 ? -15.734 1.507 -5.945 1 96.5 91 PRO A C 1
ATOM 665 O O . PRO A 1 91 ? -16.438 0.631 -5.441 1 96.5 91 PRO A O 1
ATOM 668 N N . GLY A 1 92 ? -15.578 1.682 -7.262 1 96.56 92 GLY A N 1
ATOM 669 C CA . GLY A 1 92 ? -15.852 0.592 -8.188 1 96.56 92 GLY A CA 1
ATOM 670 C C . GLY A 1 92 ? -14.625 -0.263 -8.469 1 96.56 92 GLY A C 1
ATOM 671 O O . GLY A 1 92 ? -13.492 0.215 -8.391 1 96.56 92 GLY A O 1
ATOM 672 N N . PHE A 1 93 ? -14.859 -1.595 -8.82 1 96.69 93 PHE A N 1
ATOM 673 C CA . PHE A 1 93 ? -13.734 -2.498 -9.047 1 96.69 93 PHE A CA 1
ATOM 674 C C . PHE A 1 93 ? -13.891 -3.23 -10.375 1 96.69 93 PHE A C 1
ATOM 676 O O . PHE A 1 93 ? -13.375 -4.34 -10.539 1 96.69 93 PHE A O 1
ATOM 683 N N . SER A 1 94 ? -14.539 -2.604 -11.266 1 95.62 94 SER A N 1
ATOM 684 C CA . SER A 1 94 ? -14.961 -3.281 -12.484 1 95.62 94 SER A CA 1
ATOM 685 C C . SER A 1 94 ? -13.773 -3.539 -13.414 1 95.62 94 SER A C 1
ATOM 687 O O . SER A 1 94 ? -13.867 -4.348 -14.336 1 95.62 94 SER A O 1
ATOM 689 N N . THR A 1 95 ? -12.711 -2.883 -13.219 1 96.5 95 THR A N 1
ATOM 690 C CA . THR A 1 95 ? -11.562 -3.057 -14.102 1 96.5 95 THR A CA 1
ATOM 691 C C . THR A 1 95 ? -10.719 -4.25 -13.664 1 96.5 95 THR A C 1
ATOM 693 O O . THR A 1 95 ? -9.797 -4.66 -14.375 1 96.5 95 THR A O 1
ATOM 696 N N . ALA A 1 96 ? -10.984 -4.785 -12.5 1 97.69 96 ALA A N 1
ATOM 697 C CA . ALA A 1 96 ? -10.336 -6.027 -12.102 1 97.69 96 ALA A CA 1
ATOM 698 C C . ALA A 1 96 ? -10.805 -7.195 -12.961 1 97.69 96 ALA A C 1
ATOM 700 O O . ALA A 1 96 ? -11.938 -7.199 -13.453 1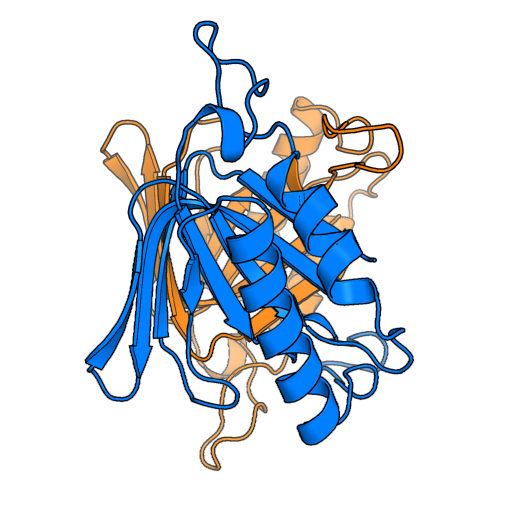 97.69 96 ALA A O 1
ATOM 701 N N . ALA A 1 97 ? -9.969 -8.156 -13.148 1 98.06 97 ALA A N 1
ATOM 702 C CA . ALA A 1 97 ? -10.336 -9.367 -13.875 1 98.06 97 ALA A CA 1
ATOM 703 C C . ALA A 1 97 ? -11.422 -10.141 -13.141 1 98.06 97 ALA A C 1
ATOM 705 O O . ALA A 1 97 ? -11.539 -10.055 -11.914 1 98.06 97 ALA A O 1
ATOM 706 N N . ALA A 1 98 ? -12.18 -10.914 -13.883 1 97.62 98 ALA A N 1
ATOM 707 C CA . ALA A 1 98 ? -13.156 -11.812 -13.266 1 97.62 98 ALA A CA 1
ATOM 708 C C . ALA A 1 98 ? -12.477 -12.805 -12.328 1 97.62 98 ALA A C 1
ATOM 710 O O . ALA A 1 98 ? -11.32 -13.172 -12.539 1 97.62 98 ALA A O 1
ATOM 711 N N . PRO A 1 99 ? -13.18 -13.273 -11.359 1 96.94 99 PRO A N 1
ATOM 712 C CA . PRO A 1 99 ? -12.57 -14.062 -10.289 1 96.94 99 PRO A CA 1
ATOM 713 C C . PRO A 1 99 ? -11.797 -15.273 -10.82 1 96.94 99 PRO A C 1
ATOM 715 O O . PRO A 1 99 ? -10.672 -15.523 -10.391 1 96.94 99 PRO A O 1
ATOM 718 N N . ASP A 1 100 ? -12.367 -16.031 -11.781 1 97.69 100 ASP A N 1
ATOM 719 C CA . ASP A 1 100 ? -11.688 -17.219 -12.289 1 97.69 100 ASP A CA 1
ATOM 720 C C . ASP A 1 100 ? -10.367 -16.844 -12.961 1 97.69 100 ASP A C 1
ATOM 722 O O . ASP A 1 100 ? -9.328 -17.438 -12.648 1 97.69 100 ASP A O 1
ATOM 726 N N . ARG A 1 101 ? -10.461 -15.859 -13.844 1 98.12 101 ARG A N 1
ATOM 727 C CA . ARG A 1 101 ? -9.25 -15.375 -14.5 1 98.12 101 ARG A CA 1
ATOM 728 C C . ARG A 1 101 ? -8.289 -14.742 -13.5 1 98.12 101 ARG A C 1
ATOM 730 O O . ARG A 1 101 ? -7.078 -14.922 -13.594 1 98.12 101 ARG A O 1
ATOM 737 N N . GLY A 1 102 ? -8.82 -13.969 -12.594 1 98.31 102 GLY A N 1
ATOM 738 C CA . GLY A 1 102 ? -8.016 -13.336 -11.547 1 98.31 102 GLY A CA 1
ATOM 739 C C . GLY A 1 102 ? -7.223 -14.328 -10.727 1 98.31 102 GLY A C 1
ATOM 740 O O . GLY A 1 102 ? -6.035 -14.125 -10.469 1 98.31 102 GLY A O 1
ATOM 741 N N . GLU A 1 103 ? -7.875 -15.383 -10.328 1 98.38 103 GLU A N 1
ATOM 742 C CA . GLU A 1 103 ? -7.199 -16.406 -9.547 1 98.38 103 GLU A CA 1
ATOM 743 C C . GLU A 1 103 ? -6.094 -17.078 -10.352 1 98.38 103 GLU A C 1
ATOM 745 O O . GLU A 1 103 ? -5 -17.328 -9.836 1 98.38 103 GLU A O 1
ATOM 750 N N . ALA A 1 104 ? -6.43 -17.391 -11.617 1 98.56 104 ALA A N 1
ATOM 751 C CA . ALA A 1 104 ? -5.434 -18.031 -12.477 1 98.56 104 ALA A CA 1
ATOM 752 C C . ALA A 1 104 ? -4.191 -17.156 -12.617 1 98.56 104 ALA A C 1
ATOM 754 O O . ALA A 1 104 ? -3.064 -17.641 -12.516 1 98.56 104 ALA A O 1
ATOM 755 N N . LEU A 1 105 ? -4.379 -15.875 -12.859 1 98.62 105 LEU A N 1
ATOM 756 C CA . LEU A 1 105 ? -3.256 -14.961 -13.039 1 98.62 105 LEU A CA 1
ATOM 757 C C . LEU A 1 105 ? -2.521 -14.734 -11.719 1 98.62 105 LEU A C 1
ATOM 759 O O . LEU A 1 105 ? -1.299 -14.57 -11.703 1 98.62 105 LEU A O 1
ATOM 763 N N . TYR A 1 106 ? -3.252 -14.758 -10.656 1 98.62 106 TYR A N 1
ATOM 764 C CA . TYR A 1 106 ? -2.65 -14.672 -9.328 1 98.62 106 TYR A CA 1
ATOM 765 C C . TYR A 1 106 ? -1.708 -15.844 -9.086 1 98.62 106 TYR A C 1
ATOM 767 O O . TYR A 1 106 ? -0.563 -15.656 -8.672 1 98.62 106 TYR A O 1
ATOM 775 N N . GLU A 1 107 ? -2.172 -16.984 -9.336 1 98.62 107 GLU A N 1
ATOM 776 C CA . GLU A 1 107 ? -1.363 -18.188 -9.164 1 98.62 107 GLU A CA 1
ATOM 777 C C . GLU A 1 107 ? -0.142 -18.156 -10.078 1 98.62 107 GLU A C 1
ATOM 779 O O . GLU A 1 107 ? 0.955 -18.547 -9.672 1 98.62 107 GLU A O 1
ATOM 784 N N . ALA A 1 108 ? -0.407 -17.734 -11.289 1 98.75 108 ALA A N 1
ATOM 785 C CA . ALA A 1 108 ? 0.699 -17.625 -12.234 1 98.75 108 ALA A CA 1
ATOM 786 C C . ALA A 1 108 ? 1.753 -16.641 -11.734 1 98.75 108 ALA A C 1
ATOM 788 O O . ALA A 1 108 ? 2.953 -16.859 -11.922 1 98.75 108 ALA A O 1
ATOM 789 N N . PHE A 1 109 ? 1.323 -15.602 -11.164 1 98.88 109 PHE A N 1
ATOM 790 C CA . PHE A 1 109 ? 2.25 -14.602 -10.633 1 98.88 109 PHE A CA 1
ATOM 791 C C . PHE A 1 109 ? 3.09 -15.195 -9.508 1 98.88 109 PHE A C 1
ATOM 793 O O . PHE A 1 109 ? 4.309 -15.008 -9.477 1 98.88 109 PHE A O 1
ATOM 800 N N . ALA A 1 110 ? 2.436 -15.836 -8.562 1 98.81 110 ALA A N 1
ATOM 801 C CA . ALA A 1 110 ? 3.164 -16.484 -7.473 1 98.81 110 ALA A CA 1
ATOM 802 C C . ALA A 1 110 ? 4.199 -17.469 -8.008 1 98.81 110 ALA A C 1
ATOM 804 O O . ALA A 1 110 ? 5.34 -17.5 -7.543 1 98.81 110 ALA A O 1
ATOM 805 N N . ALA A 1 111 ? 3.795 -18.266 -8.953 1 98.81 111 ALA A N 1
ATOM 806 C CA . ALA A 1 111 ? 4.707 -19.219 -9.57 1 98.81 111 ALA A CA 1
ATOM 807 C C . ALA A 1 111 ? 5.863 -18.516 -10.266 1 98.81 111 ALA A C 1
ATOM 809 O O . ALA A 1 111 ? 6.996 -19 -10.25 1 98.81 111 ALA A O 1
ATOM 810 N N . ALA A 1 112 ? 5.531 -17.438 -10.945 1 98.81 112 ALA A N 1
ATOM 811 C CA . ALA A 1 112 ? 6.559 -16.656 -11.641 1 98.81 112 ALA A CA 1
ATOM 812 C C . ALA A 1 112 ? 7.586 -16.109 -10.648 1 98.81 112 ALA A C 1
ATOM 814 O O . ALA A 1 112 ? 8.773 -16.031 -10.961 1 98.81 112 ALA A O 1
ATOM 815 N N . MET A 1 113 ? 7.113 -15.672 -9.484 1 98.81 113 MET A N 1
ATOM 816 C CA . MET A 1 113 ? 8.047 -15.211 -8.453 1 98.81 113 MET A CA 1
ATOM 817 C C . MET A 1 113 ? 8.992 -16.328 -8.047 1 98.81 113 MET A C 1
ATOM 819 O O . MET A 1 113 ? 10.203 -16.109 -7.926 1 98.81 113 MET A O 1
ATOM 823 N N . VAL A 1 114 ? 8.477 -17.516 -7.809 1 98.88 114 VAL A N 1
ATOM 824 C CA . VAL A 1 114 ? 9.289 -18.688 -7.477 1 98.88 114 VAL A CA 1
ATOM 825 C C . VAL A 1 114 ? 10.297 -18.938 -8.594 1 98.88 114 VAL A C 1
ATOM 827 O O . VAL A 1 114 ? 11.469 -19.219 -8.328 1 98.88 114 VAL A O 1
ATOM 830 N N . ALA A 1 115 ? 9.844 -18.797 -9.805 1 98.69 115 ALA A N 1
ATOM 831 C CA . ALA A 1 115 ? 10.688 -19.078 -10.961 1 98.69 115 ALA A CA 1
ATOM 832 C C . ALA A 1 115 ? 11.852 -18.078 -11.039 1 98.69 115 ALA A C 1
ATOM 834 O O . ALA A 1 115 ? 12.883 -18.375 -11.641 1 98.69 115 ALA A O 1
ATOM 835 N N . GLN A 1 116 ? 11.68 -16.922 -10.461 1 98.5 116 GLN A N 1
ATOM 836 C CA . GLN A 1 116 ? 12.758 -15.938 -10.406 1 98.5 116 GLN A CA 1
ATOM 837 C C . GLN A 1 116 ? 13.805 -16.328 -9.367 1 98.5 116 GLN A C 1
ATOM 839 O O . GLN A 1 116 ? 14.828 -15.656 -9.234 1 98.5 116 GLN A O 1
ATOM 844 N N . GLY A 1 117 ? 13.539 -17.328 -8.523 1 98.31 117 GLY A N 1
ATOM 845 C CA . GLY A 1 117 ? 14.438 -17.75 -7.465 1 98.31 117 GLY A CA 1
ATOM 846 C C . GLY A 1 117 ? 14.094 -17.156 -6.109 1 98.31 117 GLY A C 1
ATOM 847 O O . GLY A 1 117 ? 14.922 -17.156 -5.195 1 98.31 117 GLY A O 1
ATOM 848 N N . VAL A 1 118 ? 12.898 -16.672 -5.98 1 98.75 118 VAL A N 1
ATOM 849 C CA . VAL A 1 118 ? 12.469 -16.031 -4.742 1 98.75 118 VAL A CA 1
ATOM 850 C C . VAL A 1 118 ? 11.617 -17.016 -3.93 1 98.75 118 VAL A C 1
ATOM 852 O O . VAL A 1 118 ? 10.641 -17.562 -4.438 1 98.75 118 VAL A O 1
ATOM 855 N N . GLU A 1 119 ? 12.055 -17.281 -2.678 1 98.69 119 GLU A N 1
ATOM 856 C CA . GLU A 1 119 ? 11.141 -17.984 -1.779 1 98.69 119 GLU A CA 1
ATOM 857 C C . GLU A 1 119 ? 9.828 -17.219 -1.633 1 98.69 119 GLU A C 1
ATOM 859 O O . GLU A 1 119 ? 9.828 -16.047 -1.263 1 98.69 119 GLU A O 1
ATOM 864 N N . THR A 1 120 ? 8.703 -17.922 -1.938 1 98.88 120 THR A N 1
ATOM 865 C CA . THR A 1 120 ? 7.445 -17.203 -2.033 1 98.88 120 THR A CA 1
ATOM 866 C C . THR A 1 120 ? 6.348 -17.906 -1.253 1 98.88 120 THR A C 1
ATOM 868 O O . THR A 1 120 ? 6.109 -19.109 -1.46 1 98.88 120 THR A O 1
ATOM 871 N N . ASP A 1 121 ? 5.789 -17.219 -0.332 1 98.88 121 ASP A N 1
ATOM 872 C CA . ASP A 1 121 ? 4.551 -17.656 0.3 1 98.88 121 ASP A CA 1
ATOM 873 C C . ASP A 1 121 ? 3.352 -16.875 -0.235 1 98.88 121 ASP A C 1
ATOM 875 O O . ASP A 1 121 ? 3.516 -15.93 -1.007 1 98.88 121 ASP A O 1
ATOM 879 N N . ARG A 1 122 ? 2.152 -17.344 0.121 1 98.44 122 ARG A N 1
ATOM 880 C CA . ARG A 1 122 ? 0.976 -16.75 -0.495 1 98.44 122 ARG A CA 1
ATOM 881 C C . ARG A 1 122 ? -0.171 -16.641 0.504 1 98.44 122 ARG A C 1
ATOM 883 O O . ARG A 1 122 ? -0.153 -17.297 1.55 1 98.44 122 ARG A O 1
ATOM 890 N N . GLY A 1 123 ? -1.07 -15.758 0.235 1 98.06 123 GLY A N 1
ATOM 891 C CA . GLY A 1 123 ? -2.359 -15.766 0.909 1 98.06 123 GLY A CA 1
ATOM 892 C C . GLY A 1 123 ? -3.328 -16.781 0.331 1 98.06 123 GLY A C 1
ATOM 893 O O . GLY A 1 123 ? -2.92 -17.859 -0.091 1 98.06 123 GLY A O 1
ATOM 894 N N . ARG A 1 124 ? -4.562 -16.5 0.513 1 97.31 124 ARG A N 1
ATOM 895 C CA . ARG A 1 124 ? -5.633 -17.312 -0.034 1 97.31 124 ARG A CA 1
ATOM 896 C C . ARG A 1 124 ? -6.582 -16.484 -0.891 1 97.31 124 ARG A C 1
ATOM 898 O O . ARG A 1 124 ? -7.301 -15.625 -0.376 1 97.31 124 ARG A O 1
ATOM 905 N N . PHE A 1 125 ? -6.641 -16.828 -2.203 1 97.12 125 PHE A N 1
ATOM 906 C CA . PHE A 1 125 ? -7.438 -16.047 -3.146 1 97.12 125 PHE A CA 1
ATOM 907 C C . PHE A 1 125 ? -8.898 -16 -2.717 1 97.12 125 PHE A C 1
ATOM 909 O O . PHE A 1 125 ? -9.5 -17.047 -2.436 1 97.12 125 PHE A O 1
ATOM 916 N N . GLY A 1 126 ? -9.359 -14.734 -2.617 1 92.94 126 GLY A N 1
ATOM 917 C CA . GLY A 1 126 ? -10.781 -14.547 -2.381 1 92.94 126 GLY A CA 1
ATOM 918 C C . GLY A 1 126 ? -11.156 -14.602 -0.913 1 92.94 126 GLY A C 1
ATOM 919 O O . GLY A 1 126 ? -12.289 -14.281 -0.543 1 92.94 126 GLY A O 1
ATOM 920 N N . ALA A 1 127 ? -10.266 -14.93 0.001 1 94.94 127 ALA A N 1
ATOM 921 C CA . ALA A 1 127 ? -10.562 -15.07 1.426 1 94.94 127 ALA A CA 1
ATOM 922 C C . ALA A 1 127 ? -10.484 -13.719 2.133 1 94.94 127 ALA A C 1
ATOM 924 O O . ALA A 1 127 ? -9.836 -12.789 1.642 1 94.94 127 ALA A O 1
ATOM 925 N N . ASP A 1 128 ? -11.266 -13.609 3.254 1 96.06 128 ASP A N 1
ATOM 926 C CA . ASP A 1 128 ? -11.047 -12.508 4.184 1 96.06 128 ASP A CA 1
ATOM 927 C C . ASP A 1 128 ? -9.734 -12.688 4.945 1 96.06 128 ASP A C 1
ATOM 929 O O . ASP A 1 128 ? -9.648 -13.531 5.844 1 96.06 128 ASP A O 1
ATOM 933 N N . MET A 1 129 ? -8.734 -11.93 4.668 1 98.44 129 MET A N 1
ATOM 934 C CA . MET A 1 129 ? -7.383 -12.109 5.191 1 98.44 129 MET A CA 1
ATOM 935 C C . MET A 1 129 ? -7 -10.953 6.113 1 98.44 129 MET A C 1
ATOM 937 O O . MET A 1 129 ? -7.32 -9.797 5.836 1 98.44 129 MET A O 1
ATOM 941 N N . GLN A 1 130 ? -6.395 -11.273 7.156 1 98.81 130 GLN A N 1
ATOM 942 C CA . GLN A 1 130 ? -5.672 -10.312 7.988 1 98.81 130 GLN A CA 1
ATOM 943 C C . GLN A 1 130 ? -4.18 -10.32 7.66 1 98.81 130 GLN A C 1
ATOM 945 O O . GLN A 1 130 ? -3.488 -11.312 7.914 1 98.81 130 GLN A O 1
ATOM 950 N N . VAL A 1 131 ? -3.701 -9.273 7.023 1 98.94 131 VAL A N 1
ATOM 951 C CA . VAL A 1 131 ? -2.318 -9.211 6.559 1 98.94 131 VAL A CA 1
ATOM 952 C C . VAL A 1 131 ? -1.496 -8.328 7.496 1 98.94 131 VAL A C 1
ATOM 954 O O . VAL A 1 131 ? -1.659 -7.105 7.512 1 98.94 131 VAL A O 1
ATOM 957 N N . SER A 1 132 ? -0.644 -8.898 8.25 1 98.88 132 SER A N 1
ATOM 958 C CA . SER A 1 132 ? 0.242 -8.164 9.148 1 98.88 132 SER A CA 1
ATOM 959 C C . SER A 1 132 ? 1.61 -7.941 8.516 1 98.88 132 SER A C 1
ATOM 961 O O . SER A 1 132 ? 2.129 -8.812 7.816 1 98.88 132 SER A O 1
ATOM 963 N N . LEU A 1 133 ? 2.135 -6.773 8.719 1 98.88 133 LEU A N 1
ATOM 964 C CA . LEU A 1 133 ? 3.479 -6.5 8.219 1 98.88 133 LEU A CA 1
ATOM 965 C C . LEU A 1 133 ? 4.148 -5.398 9.039 1 98.88 133 LEU A C 1
ATOM 967 O O . LEU A 1 133 ? 3.473 -4.645 9.742 1 98.88 133 LEU A O 1
ATOM 971 N N . VAL A 1 134 ? 5.418 -5.414 9.016 1 98.88 134 VAL A N 1
ATOM 972 C CA . VAL A 1 134 ? 6.219 -4.246 9.375 1 98.88 134 VAL A CA 1
ATOM 973 C C . VAL A 1 134 ? 6.922 -3.699 8.133 1 98.88 134 VAL A C 1
ATOM 975 O O . VAL A 1 134 ? 7.848 -4.324 7.613 1 98.88 134 VAL A O 1
ATOM 978 N N . ASN A 1 135 ? 6.426 -2.582 7.629 1 98.88 135 ASN A N 1
ATOM 979 C CA . ASN A 1 135 ? 7.027 -1.884 6.496 1 98.88 135 ASN A CA 1
ATOM 980 C C . ASN A 1 135 ? 8.32 -1.177 6.898 1 98.88 135 ASN A C 1
ATOM 982 O O . ASN A 1 135 ? 8.297 -0.262 7.727 1 98.88 135 ASN A O 1
ATOM 986 N N . ASP A 1 136 ? 9.422 -1.616 6.336 1 97.94 136 ASP A N 1
ATOM 987 C CA . ASP A 1 136 ? 10.758 -1.15 6.703 1 97.94 136 ASP A CA 1
ATOM 988 C C . ASP A 1 136 ? 11.141 0.095 5.91 1 97.94 136 ASP A C 1
ATOM 990 O O . ASP A 1 136 ? 11.391 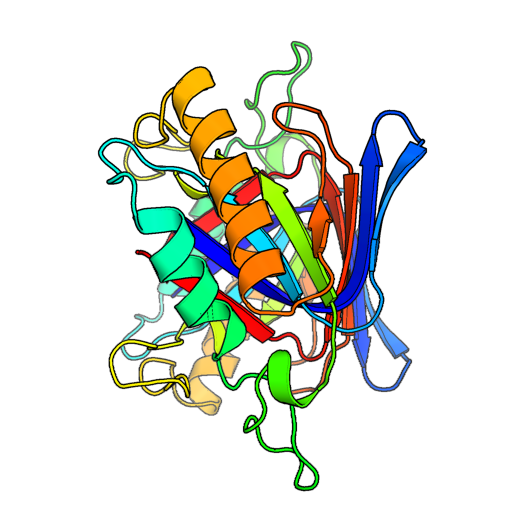0.017 4.707 1 97.94 136 ASP A O 1
ATOM 994 N N . GLY A 1 137 ? 11.094 1.311 6.684 1 94.25 137 GLY A N 1
ATOM 995 C CA . GLY A 1 137 ? 11.445 2.541 5.992 1 94.25 137 GLY A CA 1
ATOM 996 C C . GLY A 1 137 ? 10.5 3.688 6.301 1 94.25 137 GLY A C 1
ATOM 997 O O . GLY A 1 137 ? 10.883 4.652 6.969 1 94.25 137 GLY A O 1
ATOM 998 N N . PRO A 1 138 ? 9.297 3.574 5.734 1 97.81 138 PRO A N 1
ATOM 999 C CA . PRO A 1 138 ? 8.711 2.572 4.844 1 97.81 138 PRO A CA 1
ATOM 1000 C C . PRO A 1 138 ? 9.078 2.799 3.377 1 97.81 138 PRO A C 1
ATOM 1002 O O . PRO A 1 138 ? 9.422 3.918 2.99 1 97.81 138 PRO A O 1
ATOM 1005 N N . VAL A 1 139 ? 9.078 1.738 2.561 1 98.44 139 VAL A N 1
ATOM 1006 C CA . VAL A 1 139 ? 9.227 1.742 1.109 1 98.44 139 VAL A CA 1
ATOM 1007 C C . VAL A 1 139 ? 8.016 1.065 0.465 1 98.44 139 VAL A C 1
ATOM 1009 O O . VAL A 1 139 ? 7.777 -0.125 0.679 1 98.44 139 VAL A O 1
ATOM 1012 N N . THR A 1 140 ? 7.223 1.759 -0.267 1 98.69 140 THR A N 1
ATOM 1013 C CA . THR A 1 140 ? 6.012 1.288 -0.931 1 98.69 140 THR A CA 1
ATOM 1014 C C . THR A 1 140 ? 5.98 1.749 -2.385 1 98.69 140 THR A C 1
ATOM 1016 O O . THR A 1 140 ? 6.039 2.949 -2.662 1 98.69 140 THR A O 1
ATOM 1019 N N . ILE A 1 141 ? 5.898 0.793 -3.318 1 98.19 141 ILE A N 1
ATOM 1020 C CA . ILE A 1 141 ? 5.992 1.071 -4.746 1 98.19 141 ILE A CA 1
ATOM 1021 C C . ILE A 1 141 ? 4.75 0.542 -5.461 1 98.19 141 ILE A C 1
ATOM 1023 O O . ILE A 1 141 ? 4.305 -0.578 -5.195 1 98.19 141 ILE A O 1
ATOM 1027 N N . TRP A 1 142 ? 4.25 1.391 -6.289 1 97.12 142 TRP A N 1
ATOM 1028 C CA . TRP A 1 142 ? 3.123 1.032 -7.145 1 97.12 142 TRP A CA 1
ATOM 1029 C C . TRP A 1 142 ? 3.598 0.692 -8.555 1 97.12 142 TRP A C 1
ATOM 1031 O O . TRP A 1 142 ? 4.379 1.437 -9.148 1 97.12 142 TRP A O 1
ATOM 1041 N N . LEU A 1 143 ? 3.166 -0.527 -9.109 1 96.88 143 LEU A N 1
ATOM 1042 C CA . LEU A 1 143 ? 3.584 -0.972 -10.438 1 96.88 143 LEU A CA 1
ATOM 1043 C C . LEU A 1 143 ? 2.379 -1.381 -11.273 1 96.88 143 LEU A C 1
ATOM 1045 O O . LEU A 1 143 ? 1.444 -2.004 -10.766 1 96.88 143 LEU A O 1
ATOM 1049 N N . ASP A 1 144 ? 2.441 -1.036 -12.562 1 93.44 144 ASP A N 1
ATOM 1050 C CA . ASP A 1 144 ? 1.507 -1.534 -13.562 1 93.44 144 ASP A CA 1
ATOM 1051 C C . ASP A 1 144 ? 2.238 -2.311 -14.656 1 93.44 144 ASP A C 1
ATOM 1053 O O . ASP A 1 144 ? 3.332 -1.923 -15.078 1 93.44 144 ASP A O 1
ATOM 1057 N N . ALA A 1 145 ? 1.693 -3.451 -14.984 1 84.31 145 ALA A N 1
ATOM 1058 C CA . ALA A 1 145 ? 2.27 -4.195 -16.109 1 84.31 145 ALA A CA 1
ATOM 1059 C C . ALA A 1 145 ? 1.773 -3.646 -17.438 1 84.31 145 ALA A C 1
ATOM 1061 O O . ALA A 1 145 ? 0.68 -3.082 -17.516 1 84.31 145 ALA A O 1
ATOM 1062 N N . MET B 1 1 ? -1.229 15.383 -5.094 1 97.62 1 MET B N 1
ATOM 1063 C CA . MET B 1 1 ? -0.919 14.578 -3.914 1 97.62 1 MET B CA 1
ATOM 1064 C C . MET B 1 1 ? -1.363 13.133 -4.109 1 97.62 1 MET B C 1
ATOM 1066 O O . MET B 1 1 ? -2.4 12.875 -4.727 1 97.62 1 MET B O 1
ATOM 1070 N N . ARG B 1 2 ? -0.504 12.25 -3.715 1 98.19 2 ARG B N 1
ATOM 1071 C CA . ARG B 1 2 ? -0.791 10.82 -3.834 1 98.19 2 ARG B CA 1
ATOM 1072 C C . ARG B 1 2 ? -0.938 10.18 -2.461 1 98.19 2 ARG B C 1
ATOM 1074 O O . ARG B 1 2 ? -0.184 10.492 -1.537 1 98.19 2 ARG B O 1
ATOM 1081 N N . ALA B 1 3 ? -1.941 9.289 -2.381 1 98.69 3 ALA B N 1
ATOM 1082 C CA . ALA B 1 3 ? -2.178 8.609 -1.106 1 98.69 3 ALA B CA 1
ATOM 1083 C C . ALA B 1 3 ? -2.449 7.125 -1.315 1 98.69 3 ALA B C 1
ATOM 1085 O O . ALA B 1 3 ? -3.076 6.734 -2.303 1 98.69 3 ALA B O 1
ATOM 1086 N N . LEU B 1 4 ? -1.928 6.344 -0.514 1 98.75 4 LEU B N 1
ATOM 1087 C CA . LEU B 1 4 ? -2.283 4.934 -0.362 1 98.75 4 LEU B CA 1
ATOM 1088 C C . LEU B 1 4 ? -3.002 4.695 0.961 1 98.75 4 LEU B C 1
ATOM 1090 O O . LEU B 1 4 ? -2.443 4.949 2.031 1 98.75 4 LEU B O 1
ATOM 1094 N N . VAL B 1 5 ? -4.195 4.195 0.844 1 98.81 5 VAL B N 1
ATOM 1095 C CA . VAL B 1 5 ? -5.043 3.998 2.016 1 98.81 5 VAL B CA 1
ATOM 1096 C C . VAL B 1 5 ? -5.203 2.506 2.293 1 98.81 5 VAL B C 1
ATOM 1098 O O . VAL B 1 5 ? -5.559 1.736 1.396 1 98.81 5 VAL B O 1
ATOM 1101 N N . GLN B 1 6 ? -4.953 2.107 3.492 1 98.88 6 GLN B N 1
ATOM 1102 C CA . GLN B 1 6 ? -5.148 0.725 3.914 1 98.88 6 GLN B CA 1
ATOM 1103 C C . GLN B 1 6 ? -6.078 0.644 5.121 1 98.88 6 GLN B C 1
ATOM 1105 O O . GLN B 1 6 ? -5.852 1.311 6.133 1 98.88 6 GLN B O 1
ATOM 1110 N N . ARG B 1 7 ? -7.113 -0.112 5.004 1 98.88 7 ARG B N 1
ATOM 1111 C CA . ARG B 1 7 ? -7.992 -0.375 6.141 1 98.88 7 ARG B CA 1
ATOM 1112 C C . ARG B 1 7 ? -7.316 -1.289 7.152 1 98.88 7 ARG B C 1
ATOM 1114 O O . ARG B 1 7 ? -6.891 -2.396 6.816 1 98.88 7 ARG B O 1
ATOM 1121 N N . VAL B 1 8 ? -7.312 -0.835 8.461 1 98.88 8 VAL B N 1
ATOM 1122 C CA . VAL B 1 8 ? -6.5 -1.582 9.414 1 98.88 8 VAL B CA 1
ATOM 1123 C C . VAL B 1 8 ? -7.297 -1.832 10.688 1 98.88 8 VAL B C 1
ATOM 1125 O O . VAL B 1 8 ? -8.164 -1.032 11.055 1 98.88 8 VAL B O 1
ATOM 1128 N N . SER B 1 9 ? -6.98 -2.91 11.312 1 98.75 9 SER B N 1
ATOM 1129 C CA . SER B 1 9 ? -7.469 -3.123 12.672 1 98.75 9 SER B CA 1
ATOM 1130 C C . SER B 1 9 ? -6.578 -2.432 13.695 1 98.75 9 SER B C 1
ATOM 1132 O O . SER B 1 9 ? -7.023 -2.109 14.797 1 98.75 9 SER B O 1
ATOM 1134 N N . GLU B 1 10 ? -5.379 -2.275 13.32 1 98.88 10 GLU B N 1
ATOM 1135 C CA . GLU B 1 10 ? -4.391 -1.535 14.102 1 98.88 10 GLU B CA 1
ATOM 1136 C C . GLU B 1 10 ? -3.191 -1.143 13.25 1 98.88 10 GLU B C 1
ATOM 1138 O O . GLU B 1 10 ? -2.898 -1.795 12.242 1 98.88 10 GLU B O 1
ATOM 1143 N N . ALA B 1 11 ? -2.502 -0.074 13.641 1 98.94 11 ALA B N 1
ATOM 1144 C CA . ALA B 1 11 ? -1.271 0.372 12.992 1 98.94 11 ALA B CA 1
ATOM 1145 C C . ALA B 1 11 ? -0.411 1.189 13.953 1 98.94 11 ALA B C 1
ATOM 1147 O O . ALA B 1 11 ? -0.929 1.809 14.883 1 98.94 11 ALA B O 1
ATOM 1148 N N . ALA B 1 12 ? 0.856 1.169 13.711 1 98.94 12 ALA B N 1
ATOM 1149 C CA . ALA B 1 12 ? 1.774 1.938 14.547 1 98.94 12 ALA B CA 1
ATOM 1150 C C . ALA B 1 12 ? 3.053 2.279 13.789 1 98.94 12 ALA B C 1
ATOM 1152 O O . ALA B 1 12 ? 3.441 1.566 12.859 1 98.94 12 ALA B O 1
ATOM 1153 N N . VAL B 1 13 ? 3.65 3.354 14.203 1 98.88 13 VAL B N 1
ATOM 1154 C CA . VAL B 1 13 ? 4.938 3.789 13.672 1 98.88 13 VAL B CA 1
ATOM 1155 C C . VAL B 1 13 ? 5.973 3.84 14.789 1 98.88 13 VAL B C 1
ATOM 1157 O O . VAL B 1 13 ? 5.73 4.449 15.836 1 98.88 13 VAL B O 1
ATOM 1160 N N . ARG B 1 14 ? 7.051 3.219 14.547 1 98.75 14 ARG B N 1
ATOM 1161 C CA . ARG B 1 14 ? 8.18 3.289 15.469 1 98.75 14 ARG B CA 1
ATOM 1162 C C . ARG B 1 14 ? 9.383 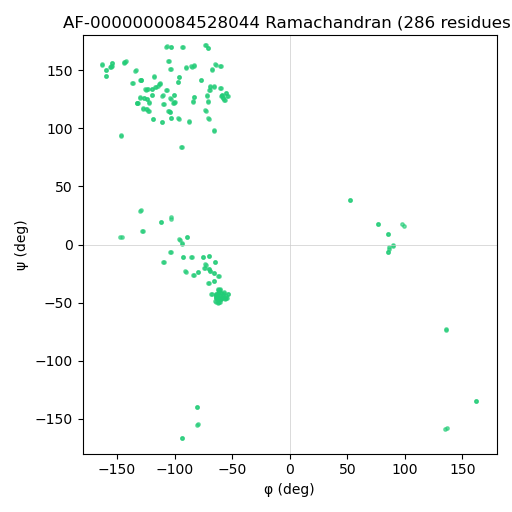3.957 14.82 1 98.75 14 ARG B C 1
ATOM 1164 O O . ARG B 1 14 ? 9.672 3.711 13.648 1 98.75 14 ARG B O 1
ATOM 1171 N N . VAL B 1 15 ? 9.992 4.816 15.531 1 98.12 15 VAL B N 1
ATOM 1172 C CA . VAL B 1 15 ? 11.25 5.457 15.164 1 98.12 15 VAL B CA 1
ATOM 1173 C C . VAL B 1 15 ? 12.297 5.195 16.25 1 98.12 15 VAL B C 1
ATOM 1175 O O . VAL B 1 15 ? 12.078 5.5 17.422 1 98.12 15 VAL B O 1
ATOM 1178 N N . GLU B 1 16 ? 13.383 4.602 15.844 1 96.31 16 GLU B N 1
ATOM 1179 C CA . GLU B 1 16 ? 14.438 4.266 16.797 1 96.31 16 GLU B CA 1
ATOM 1180 C C . GLU B 1 16 ? 13.875 3.482 17.984 1 96.31 16 GLU B C 1
ATOM 1182 O O . GLU B 1 16 ? 14.156 3.803 19.141 1 96.31 16 GLU B O 1
ATOM 1187 N N . GLY B 1 17 ? 13 2.666 17.656 1 96.31 17 GLY B N 1
ATOM 1188 C CA . GLY B 1 17 ? 12.477 1.74 18.641 1 96.31 17 GLY B CA 1
ATOM 1189 C C . GLY B 1 17 ? 11.336 2.324 19.453 1 96.31 17 GLY B C 1
ATOM 1190 O O . GLY B 1 17 ? 10.711 1.619 20.25 1 96.31 17 GLY B O 1
ATOM 1191 N N . GLU B 1 18 ? 11.016 3.57 19.25 1 97.88 18 GLU B N 1
ATOM 1192 C CA . GLU B 1 18 ? 9.953 4.238 20 1 97.88 18 GLU B CA 1
ATOM 1193 C C . GLU B 1 18 ? 8.711 4.449 19.141 1 97.88 18 GLU B C 1
ATOM 1195 O O . GLU B 1 18 ? 8.812 4.906 18 1 97.88 18 GLU B O 1
ATOM 1200 N N . THR B 1 19 ? 7.582 4.078 19.781 1 98.56 19 THR B N 1
ATOM 1201 C CA . THR B 1 19 ? 6.328 4.32 19.078 1 98.56 19 THR B CA 1
ATOM 1202 C C . THR B 1 19 ? 6.012 5.812 19.031 1 98.56 19 THR B C 1
ATOM 1204 O O . THR B 1 19 ? 5.895 6.457 20.078 1 98.56 19 THR B O 1
ATOM 1207 N N . VAL B 1 20 ? 5.836 6.355 17.859 1 98.5 20 VAL B N 1
ATOM 1208 C CA . VAL B 1 20 ? 5.59 7.789 17.75 1 98.5 20 VAL B CA 1
ATOM 1209 C C . VAL B 1 20 ? 4.145 8.039 17.328 1 98.5 20 VAL B C 1
ATOM 1211 O O . VAL B 1 20 ? 3.643 9.156 17.438 1 98.5 20 VAL B O 1
ATOM 1214 N N . GLY B 1 21 ? 3.467 7.039 16.859 1 98.69 21 GLY B N 1
ATOM 1215 C CA . GLY B 1 21 ? 2.066 7.07 16.469 1 98.69 21 G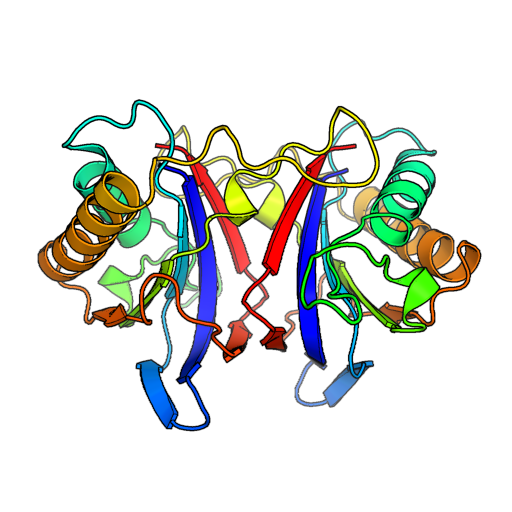LY B CA 1
ATOM 1216 C C . GLY B 1 21 ? 1.431 5.691 16.422 1 98.69 21 GLY B C 1
ATOM 1217 O O . GLY B 1 21 ? 2.1 4.707 16.094 1 98.69 21 GLY B O 1
ATOM 1218 N N . ALA B 1 22 ? 0.202 5.66 16.781 1 98.88 22 ALA B N 1
ATOM 1219 C CA . ALA B 1 22 ? -0.511 4.387 16.766 1 98.88 22 ALA B CA 1
ATOM 1220 C C . ALA B 1 22 ? -2.021 4.602 16.734 1 98.88 22 ALA B C 1
ATOM 1222 O O . ALA B 1 22 ? -2.527 5.574 17.297 1 98.88 22 ALA B O 1
ATOM 1223 N N . ILE B 1 23 ? -2.686 3.693 16.141 1 98.94 23 ILE B N 1
ATOM 1224 C CA . ILE B 1 23 ? -4.145 3.734 16.141 1 98.94 23 ILE B CA 1
ATOM 1225 C C . ILE B 1 23 ? -4.699 2.314 16.219 1 98.94 23 ILE B C 1
ATOM 1227 O O . ILE B 1 23 ? -3.998 1.346 15.93 1 98.94 23 ILE B O 1
ATOM 1231 N N . GLY B 1 24 ? -5.938 2.252 16.703 1 98.62 24 GLY B N 1
ATOM 1232 C CA . GLY B 1 24 ? -6.734 1.054 16.5 1 98.62 24 GLY B CA 1
ATOM 1233 C C . GLY B 1 24 ? -7.371 0.989 15.125 1 98.62 24 GLY B C 1
ATOM 1234 O O . GLY B 1 24 ? -6.734 1.323 14.117 1 98.62 24 GLY B O 1
ATOM 1235 N N . PRO B 1 25 ? -8.641 0.513 15.07 1 98.81 25 PRO B N 1
ATOM 1236 C CA . PRO B 1 25 ? -9.297 0.366 13.773 1 98.81 25 PRO B CA 1
ATOM 1237 C C . PRO B 1 25 ? -9.414 1.689 13.016 1 98.81 25 PRO B C 1
ATOM 1239 O O . PRO B 1 25 ? -9.688 2.729 13.625 1 98.81 25 PRO B O 1
ATOM 1242 N N . GLY B 1 26 ? -9.109 1.67 11.82 1 98.81 26 GLY B N 1
ATOM 1243 C CA . GLY B 1 26 ? -9.211 2.85 10.977 1 98.81 26 GLY B CA 1
ATOM 1244 C C . GLY B 1 26 ? -8.391 2.742 9.703 1 98.81 26 GLY B C 1
ATOM 1245 O O . GLY B 1 26 ? -8.477 1.74 8.984 1 98.81 26 GLY B O 1
ATOM 1246 N N . LEU B 1 27 ? -7.645 3.836 9.383 1 98.94 27 LEU B N 1
ATOM 1247 C CA . LEU B 1 27 ? -6.898 3.873 8.133 1 98.94 27 LEU B CA 1
ATOM 1248 C C . LEU B 1 27 ? -5.43 4.199 8.383 1 98.94 27 LEU B C 1
ATOM 1250 O O . LEU B 1 27 ? -5.117 5.148 9.109 1 98.94 27 LEU B O 1
ATOM 1254 N N . LEU B 1 28 ? -4.566 3.365 7.895 1 98.94 28 LEU B N 1
ATOM 1255 C CA . LEU B 1 28 ? -3.203 3.818 7.633 1 98.94 28 LEU B CA 1
ATOM 1256 C C . LEU B 1 28 ? -3.109 4.5 6.27 1 98.94 28 LEU B C 1
ATOM 1258 O O . LEU B 1 28 ? -3.484 3.914 5.254 1 98.94 28 LEU B O 1
ATOM 1262 N N . ILE B 1 29 ? -2.652 5.734 6.289 1 98.94 29 ILE B N 1
ATOM 1263 C CA . ILE B 1 29 ? -2.564 6.516 5.059 1 98.94 29 ILE B CA 1
ATOM 1264 C C . ILE B 1 29 ? -1.109 6.891 4.785 1 98.94 29 ILE B C 1
ATOM 1266 O O . ILE B 1 29 ? -0.511 7.668 5.531 1 98.94 29 ILE B O 1
ATOM 1270 N N . LEU B 1 30 ? -0.526 6.258 3.787 1 98.88 30 LEU B N 1
ATOM 1271 C CA . LEU B 1 30 ? 0.745 6.727 3.244 1 98.88 30 LEU B CA 1
ATOM 1272 C C . LEU B 1 30 ? 0.525 7.848 2.236 1 98.88 30 LEU B C 1
ATOM 1274 O O . LEU B 1 30 ? -0.264 7.703 1.3 1 98.88 30 LEU B O 1
ATOM 1278 N N . VAL B 1 31 ? 1.226 8.992 2.453 1 98.75 31 VAL B N 1
ATOM 1279 C CA . VAL B 1 31 ? 0.946 10.133 1.587 1 98.75 31 VAL B CA 1
ATOM 1280 C C . VAL B 1 31 ? 2.252 10.68 1.019 1 98.75 31 VAL B C 1
ATOM 1282 O O . VAL B 1 31 ? 3.279 10.688 1.702 1 98.75 31 VAL B O 1
ATOM 1285 N N . CYS B 1 32 ? 2.156 11.07 -0.208 1 98.69 32 CYS B N 1
ATOM 1286 C CA . CYS B 1 32 ? 3.262 11.727 -0.901 1 98.69 32 CYS B CA 1
ATOM 1287 C C . CYS B 1 32 ? 2.811 13.039 -1.53 1 98.69 32 CYS B C 1
ATOM 1289 O O . CYS B 1 32 ? 1.907 13.055 -2.369 1 98.69 32 CYS B O 1
ATOM 1291 N N . ALA B 1 33 ? 3.439 14.117 -1.041 1 98.62 33 ALA B N 1
ATOM 1292 C CA . ALA B 1 33 ? 3.285 15.375 -1.763 1 98.62 33 ALA B CA 1
ATOM 1293 C C . ALA B 1 33 ? 4.016 15.336 -3.104 1 98.62 33 ALA B C 1
ATOM 1295 O O . ALA B 1 33 ? 5.164 14.898 -3.176 1 98.62 33 ALA B O 1
ATOM 1296 N N . MET B 1 34 ? 3.359 15.75 -4.133 1 98.25 34 MET B N 1
ATOM 1297 C CA . MET B 1 34 ? 3.928 15.711 -5.477 1 98.25 34 MET B CA 1
ATOM 1298 C C . MET B 1 34 ? 4.348 17.109 -5.934 1 98.25 34 MET B C 1
ATOM 1300 O O . MET B 1 34 ? 3.818 18.109 -5.445 1 98.25 34 MET B O 1
ATOM 1304 N N . GLU B 1 35 ? 5.242 17.062 -6.879 1 97.19 35 GLU B N 1
ATOM 1305 C CA . GLU B 1 35 ? 5.605 18.328 -7.516 1 97.19 35 GLU B CA 1
ATOM 1306 C C . GLU B 1 35 ? 4.387 19 -8.141 1 97.19 35 GLU B C 1
ATOM 1308 O O . GLU B 1 35 ? 3.621 18.359 -8.867 1 97.19 35 GLU B O 1
ATOM 1313 N N . GLY B 1 36 ? 4.172 20.312 -7.793 1 96.69 36 GLY B N 1
ATOM 1314 C CA . GLY B 1 36 ? 3.105 21.078 -8.422 1 96.69 36 GLY B CA 1
ATOM 1315 C C . GLY B 1 36 ? 1.786 20.984 -7.68 1 96.69 36 GLY B C 1
ATOM 1316 O O . GLY B 1 36 ? 0.809 21.625 -8.055 1 96.69 36 GLY B O 1
ATOM 1317 N N . ASP B 1 37 ? 1.752 20.266 -6.633 1 98 37 ASP B N 1
ATOM 1318 C CA . ASP B 1 37 ? 0.521 20.203 -5.852 1 98 37 ASP B CA 1
ATOM 1319 C C . ASP B 1 37 ? 0.064 21.594 -5.434 1 98 37 ASP B C 1
ATOM 1321 O O . ASP B 1 37 ? 0.861 22.391 -4.934 1 98 37 ASP B O 1
ATOM 1325 N N . PRO B 1 38 ? -1.174 21.875 -5.672 1 97.56 38 PRO B N 1
ATOM 1326 C CA . PRO B 1 38 ? -1.685 23.141 -5.133 1 97.56 38 PRO B CA 1
ATOM 1327 C C . PRO B 1 38 ? -1.835 23.109 -3.613 1 97.56 38 PRO B C 1
ATOM 1329 O O . PRO B 1 38 ? -1.789 22.031 -3.004 1 97.56 38 PRO B O 1
ATOM 1332 N N . ASP B 1 39 ? -2.074 24.281 -3.072 1 97.44 39 ASP B N 1
ATOM 1333 C CA . ASP B 1 39 ? -2.119 24.422 -1.62 1 97.44 39 ASP B CA 1
ATOM 1334 C C . ASP B 1 39 ? -3.346 23.719 -1.041 1 97.44 39 ASP B C 1
ATOM 1336 O O . ASP B 1 39 ? -3.377 23.391 0.146 1 97.44 39 ASP B O 1
ATOM 1340 N N . ASP B 1 40 ? -4.344 23.531 -1.845 1 97.94 40 ASP B N 1
ATOM 1341 C CA . ASP B 1 40 ? -5.574 22.953 -1.307 1 97.94 40 ASP B CA 1
ATOM 1342 C C . ASP B 1 40 ? -5.617 21.438 -1.526 1 97.94 40 ASP B C 1
ATOM 1344 O O . ASP B 1 40 ? -6.613 20.797 -1.211 1 97.94 40 ASP B O 1
ATOM 1348 N N . ALA B 1 41 ? -4.547 20.797 -2.082 1 98.06 41 ALA B N 1
ATOM 1349 C CA . ALA B 1 41 ? -4.492 19.359 -2.336 1 98.06 41 ALA B CA 1
ATOM 1350 C C . ALA B 1 41 ? -4.711 18.578 -1.049 1 98.06 41 ALA B C 1
ATOM 1352 O O . ALA B 1 41 ? -5.496 17.625 -1.024 1 98.06 41 ALA B O 1
ATOM 1353 N N . PRO B 1 42 ? -4.09 19 0.025 1 98.56 42 PRO B N 1
ATOM 1354 C CA . PRO B 1 42 ? -4.277 18.25 1.268 1 98.56 42 PRO B CA 1
ATOM 1355 C C . PRO B 1 42 ? -5.738 18.203 1.714 1 98.56 42 PRO B C 1
ATOM 1357 O O . PRO B 1 42 ? -6.246 17.141 2.053 1 98.56 42 PRO B O 1
ATOM 1360 N N . ALA B 1 43 ? -6.363 19.328 1.689 1 98.44 43 ALA B N 1
ATOM 1361 C CA . ALA B 1 43 ? -7.75 19.391 2.141 1 98.44 43 ALA B CA 1
ATOM 1362 C C . ALA B 1 43 ? -8.664 18.547 1.242 1 98.44 43 ALA B C 1
ATOM 1364 O O . ALA B 1 43 ? -9.555 17.859 1.729 1 98.44 43 ALA B O 1
ATOM 1365 N N . ARG B 1 44 ? -8.461 18.641 -0.036 1 97.5 44 ARG B N 1
ATOM 1366 C CA . ARG B 1 44 ? -9.258 17.875 -0.987 1 97.5 44 ARG B CA 1
ATOM 1367 C C . ARG B 1 44 ? -9.055 16.375 -0.785 1 97.5 44 ARG B C 1
ATOM 1369 O O . ARG B 1 44 ? -10.023 15.617 -0.766 1 97.5 44 ARG B O 1
ATOM 1376 N N . MET B 1 45 ? -7.852 15.977 -0.641 1 98.31 45 MET B N 1
ATOM 1377 C CA . MET B 1 45 ? -7.535 14.562 -0.445 1 98.31 45 MET B CA 1
ATOM 1378 C C . MET B 1 45 ? -8.133 14.047 0.859 1 98.31 45 MET B C 1
ATOM 1380 O O . MET B 1 45 ? -8.727 12.969 0.891 1 98.31 45 MET B O 1
ATOM 1384 N N . ALA B 1 46 ? -7.969 14.836 1.894 1 98.62 46 ALA B N 1
ATOM 1385 C CA . ALA B 1 46 ? -8.492 14.438 3.199 1 98.62 46 ALA B CA 1
ATOM 1386 C C . ALA B 1 46 ? -10.008 14.242 3.15 1 98.62 46 ALA B C 1
ATOM 1388 O O . ALA B 1 46 ? -10.531 13.266 3.691 1 98.62 46 ALA B O 1
ATOM 1389 N N . ALA B 1 47 ? -10.656 15.188 2.535 1 97.75 47 ALA B N 1
ATOM 1390 C CA . ALA B 1 47 ? -12.109 15.102 2.418 1 97.75 47 ALA B CA 1
ATOM 1391 C C . ALA B 1 47 ? -12.531 13.836 1.671 1 97.75 47 ALA B C 1
ATOM 1393 O O . ALA B 1 47 ? -13.484 13.164 2.064 1 97.75 47 ALA B O 1
ATOM 1394 N N . ARG B 1 48 ? -11.812 13.555 0.646 1 97.44 48 ARG B N 1
ATOM 1395 C CA . ARG B 1 48 ? -12.102 12.367 -0.15 1 97.44 48 ARG B CA 1
ATOM 1396 C C . ARG B 1 48 ? -11.891 11.094 0.671 1 97.44 48 ARG B C 1
ATOM 1398 O O . ARG B 1 48 ? -12.75 10.211 0.679 1 97.44 48 ARG B O 1
ATOM 1405 N N . ILE B 1 49 ? -10.828 11.008 1.36 1 98.44 49 ILE B N 1
ATOM 1406 C CA . ILE B 1 49 ? -10.469 9.805 2.109 1 98.44 49 ILE B CA 1
ATOM 1407 C C . ILE B 1 49 ? -11.445 9.602 3.262 1 98.44 49 ILE B C 1
ATOM 1409 O O . ILE B 1 49 ? -11.898 8.477 3.508 1 98.44 49 ILE B O 1
ATOM 1413 N N . ALA B 1 50 ? -11.781 10.625 3.936 1 98.19 50 ALA B N 1
ATOM 1414 C CA . ALA B 1 50 ? -12.656 10.539 5.105 1 98.19 50 ALA B CA 1
ATOM 1415 C C . ALA B 1 50 ? -14.031 9.992 4.73 1 98.19 50 ALA B C 1
ATOM 1417 O O . ALA B 1 50 ? -14.688 9.344 5.543 1 98.19 50 ALA B O 1
ATOM 1418 N N . LYS B 1 51 ? -14.398 10.219 3.486 1 96.56 51 LYS B N 1
ATOM 1419 C CA . LYS B 1 51 ? -15.75 9.883 3.064 1 96.56 51 LYS B CA 1
ATOM 1420 C C . LYS B 1 51 ? -15.773 8.594 2.24 1 96.56 51 LYS B C 1
ATOM 1422 O O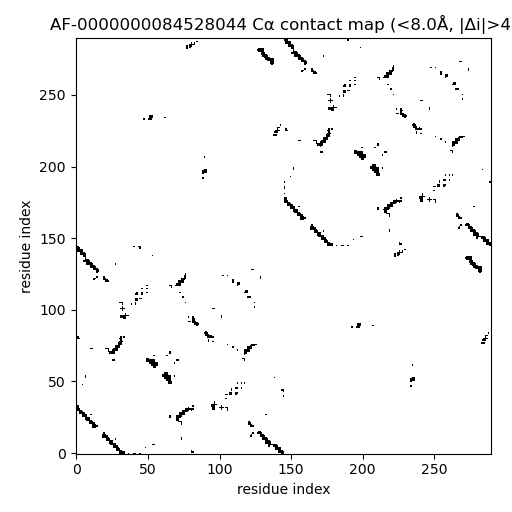 . LYS B 1 51 ? -16.844 8.117 1.858 1 96.56 51 LYS B O 1
ATOM 1427 N N . LEU B 1 52 ? -14.641 8.086 1.931 1 97.5 52 LEU B N 1
ATOM 1428 C CA . LEU B 1 52 ? -14.531 6.859 1.147 1 97.5 52 LEU B CA 1
ATOM 1429 C C . LEU B 1 52 ? -15.242 5.703 1.848 1 97.5 52 LEU B C 1
ATOM 1431 O O . LEU B 1 52 ? -15 5.445 3.029 1 97.5 52 LEU B O 1
ATOM 1435 N N . ARG B 1 53 ? -16.109 4.988 1.186 1 98.12 53 ARG B N 1
ATOM 1436 C CA . ARG B 1 53 ? -16.922 3.928 1.789 1 98.12 53 ARG B CA 1
ATOM 1437 C C . ARG B 1 53 ? -16.25 2.57 1.609 1 98.12 53 ARG B C 1
ATOM 1439 O O . ARG B 1 53 ? -16.625 1.792 0.733 1 98.12 53 ARG B O 1
ATOM 1446 N N . ILE B 1 54 ? -15.336 2.285 2.504 1 98.06 54 ILE B N 1
ATOM 1447 C CA . ILE B 1 54 ? -14.539 1.072 2.34 1 98.06 54 ILE B CA 1
ATOM 1448 C C . ILE B 1 54 ? -14.578 0.25 3.625 1 98.06 54 ILE B C 1
ATOM 1450 O O . ILE B 1 54 ? -13.797 -0.687 3.797 1 98.06 54 ILE B O 1
ATOM 1454 N N . PHE B 1 55 ? -15.438 0.558 4.57 1 98.31 55 PHE B N 1
ATOM 1455 C CA . PHE B 1 55 ? -15.688 -0.225 5.773 1 98.31 55 PHE B CA 1
ATOM 1456 C C . PHE B 1 55 ? -17 -0.994 5.656 1 98.31 55 PHE B C 1
ATOM 1458 O O . PHE B 1 55 ? -17.938 -0.528 5.016 1 98.31 55 PHE B O 1
ATOM 1465 N N . ARG B 1 56 ? -17.016 -2.104 6.34 1 96 56 ARG B N 1
ATOM 1466 C CA . ARG B 1 56 ? -18.172 -2.988 6.227 1 96 56 ARG B CA 1
ATOM 1467 C C . ARG B 1 56 ? -19.344 -2.453 7.027 1 96 56 ARG B C 1
ATOM 1469 O O . ARG B 1 56 ? -19.172 -1.913 8.117 1 96 56 ARG B O 1
ATOM 1476 N N . ASP B 1 57 ? -20.469 -2.623 6.441 1 95.69 57 ASP B N 1
ATOM 1477 C CA . ASP B 1 57 ? -21.703 -2.369 7.184 1 95.69 57 ASP B CA 1
ATOM 1478 C C . ASP B 1 57 ? -22.234 -3.648 7.828 1 95.69 57 ASP B C 1
ATOM 1480 O O . ASP B 1 57 ? -21.516 -4.652 7.902 1 95.69 57 ASP B O 1
ATOM 1484 N N . ASP B 1 58 ? -23.438 -3.584 8.266 1 94.31 58 ASP B N 1
ATOM 1485 C CA . ASP B 1 58 ? -24.016 -4.695 9.016 1 94.31 58 ASP B CA 1
ATOM 1486 C C . ASP B 1 58 ? -24.266 -5.902 8.109 1 94.31 58 ASP B C 1
ATOM 1488 O O . ASP B 1 58 ? -24.391 -7.031 8.586 1 94.31 58 ASP B O 1
ATOM 1492 N N . ALA B 1 59 ? -24.344 -5.629 6.863 1 93.94 59 ALA B N 1
ATOM 1493 C CA . ALA B 1 59 ? -24.562 -6.699 5.895 1 93.94 59 ALA B CA 1
ATOM 1494 C C . ALA B 1 59 ? -23.25 -7.215 5.332 1 93.94 59 ALA B C 1
ATOM 1496 O O . ALA B 1 59 ? -23.234 -8.062 4.438 1 93.94 59 ALA B O 1
ATOM 1497 N N . GLY B 1 60 ? -22.156 -6.684 5.777 1 91.75 60 GLY B N 1
ATOM 1498 C CA . GLY B 1 60 ? -20.844 -7.137 5.348 1 91.75 60 GLY B CA 1
ATOM 1499 C C . GLY B 1 60 ? -20.375 -6.484 4.059 1 91.75 60 GLY B C 1
ATOM 1500 O O . GLY B 1 60 ? -19.391 -6.91 3.461 1 91.75 60 GLY B O 1
ATOM 1501 N N . ARG B 1 61 ? -21.125 -5.496 3.637 1 92.69 61 ARG B N 1
ATOM 1502 C CA . ARG B 1 61 ? -20.781 -4.785 2.408 1 92.69 61 ARG B CA 1
ATOM 1503 C C . ARG B 1 61 ? -19.984 -3.52 2.709 1 92.69 61 ARG B C 1
ATOM 1505 O O . ARG B 1 61 ? -20.234 -2.854 3.719 1 92.69 61 ARG B O 1
ATOM 1512 N N . MET B 1 62 ? -19.031 -3.197 1.845 1 94.12 62 MET B N 1
ATOM 1513 C CA . MET B 1 62 ? -18.328 -1.924 1.964 1 94.12 62 MET B CA 1
ATOM 1514 C C . MET B 1 62 ? -19.266 -0.754 1.704 1 94.12 62 MET B C 1
ATOM 1516 O O . MET B 1 62 ? -19.562 -0.441 0.552 1 94.12 62 MET B O 1
ATOM 1520 N N . ASN B 1 63 ? -19.766 -0.169 2.822 1 96.12 63 ASN B N 1
ATOM 1521 C CA . ASN B 1 63 ? -20.75 0.885 2.684 1 96.12 63 ASN B CA 1
ATOM 1522 C C . ASN B 1 63 ? -20.609 1.94 3.777 1 96.12 63 ASN B C 1
ATOM 1524 O O . ASN B 1 63 ? -21.469 2.824 3.908 1 96.12 63 ASN B O 1
ATOM 1528 N N . ARG B 1 64 ? -19.594 1.846 4.574 1 98.06 64 ARG B N 1
ATOM 1529 C CA . ARG B 1 64 ? -19.328 2.84 5.609 1 98.06 64 ARG B CA 1
ATOM 1530 C C . ARG B 1 64 ? -18 3.537 5.375 1 98.06 64 ARG B C 1
ATOM 1532 O O . ARG B 1 64 ? -17.062 2.93 4.859 1 98.06 64 ARG B O 1
ATOM 1539 N N . SER B 1 65 ? -18.047 4.793 5.723 1 98.25 65 SER B N 1
ATOM 1540 C CA . SER B 1 65 ? -16.812 5.578 5.691 1 98.25 65 SER B CA 1
ATOM 1541 C C . SER B 1 65 ? -16.109 5.57 7.047 1 98.25 65 SER B C 1
ATOM 1543 O O . SER B 1 65 ? -16.656 5.055 8.023 1 98.25 65 SER B O 1
ATOM 1545 N N . LEU B 1 66 ? -14.906 6.074 7.02 1 98.5 66 LEU B N 1
ATOM 1546 C CA . LEU B 1 66 ? -14.188 6.238 8.273 1 98.5 66 LEU B CA 1
ATOM 1547 C C . LEU B 1 66 ? -15.016 7.027 9.281 1 98.5 66 LEU B C 1
ATOM 1549 O O . LEU B 1 66 ? -15.086 6.66 10.453 1 98.5 66 LEU B O 1
ATOM 1553 N N . LEU B 1 67 ? -15.648 8.062 8.828 1 97.88 67 LEU B N 1
ATOM 1554 C CA . LEU B 1 67 ? -16.469 8.914 9.68 1 97.88 67 LEU B CA 1
ATOM 1555 C C . LEU B 1 67 ? -17.641 8.125 10.266 1 97.88 67 LEU B C 1
ATOM 1557 O O . LEU B 1 67 ? -17.984 8.305 11.438 1 97.88 67 LEU B O 1
ATOM 1561 N N . ASP B 1 68 ? -18.219 7.266 9.508 1 97.31 68 ASP B N 1
ATOM 1562 C CA . ASP B 1 68 ? -19.344 6.449 9.953 1 97.31 68 ASP B CA 1
ATOM 1563 C C . ASP B 1 68 ? -18.906 5.477 11.055 1 97.31 68 ASP B C 1
ATOM 1565 O O . ASP B 1 68 ? -19.719 5.098 11.906 1 97.31 68 ASP B O 1
ATOM 1569 N N . THR B 1 69 ? -17.672 5.012 11.047 1 97.38 69 THR B N 1
ATOM 1570 C CA . THR B 1 69 ? -17.203 3.979 11.969 1 97.38 69 THR B CA 1
ATOM 1571 C C . THR B 1 69 ? -16.641 4.605 13.242 1 97.38 69 THR B C 1
ATOM 1573 O O . THR B 1 69 ? -16.516 3.934 14.266 1 97.38 69 THR B O 1
ATOM 1576 N N . GLY B 1 70 ? -16.219 5.879 13.109 1 97.38 70 GLY B N 1
ATOM 1577 C CA . GLY B 1 70 ? -15.523 6.512 14.219 1 97.38 70 GLY B CA 1
ATOM 1578 C C . GLY B 1 70 ? -14.078 6.055 14.352 1 97.38 70 GLY B C 1
ATOM 1579 O O . GLY B 1 70 ? -13.5 6.141 15.438 1 97.38 70 GLY B O 1
ATOM 1580 N N . GLY B 1 71 ? -13.5 5.469 13.344 1 98.38 71 GLY B N 1
ATOM 1581 C CA . GLY B 1 71 ? -12.117 5.008 13.359 1 98.38 71 GLY B CA 1
ATOM 1582 C C . GLY B 1 71 ? -11.109 6.137 13.289 1 98.38 71 GLY B C 1
ATOM 1583 O O . GLY B 1 71 ? -11.484 7.297 13.086 1 98.38 71 GLY B O 1
ATOM 1584 N N . ALA B 1 72 ? -9.875 5.789 13.469 1 98.88 72 ALA B N 1
ATOM 1585 C CA . ALA B 1 72 ? -8.789 6.766 13.469 1 98.88 72 ALA B CA 1
ATOM 1586 C C . ALA B 1 72 ? -7.953 6.664 12.195 1 98.88 72 ALA B C 1
ATOM 1588 O O . ALA B 1 72 ? -8.172 5.777 11.375 1 98.88 72 ALA B O 1
ATOM 1589 N N . ALA B 1 73 ? -7.074 7.641 12.031 1 98.94 73 ALA B N 1
ATOM 1590 C CA . ALA B 1 73 ? -6.133 7.633 10.914 1 98.94 73 ALA B CA 1
ATOM 1591 C C . ALA B 1 73 ? -4.695 7.762 11.414 1 98.94 73 ALA B C 1
ATOM 1593 O O . ALA B 1 73 ? -4.422 8.516 12.352 1 98.94 73 ALA B O 1
ATOM 1594 N N . LEU B 1 74 ? -3.857 6.977 10.922 1 98.94 74 LEU B N 1
ATOM 1595 C CA . LEU B 1 74 ? -2.414 7.145 11.039 1 98.94 74 LEU B CA 1
ATOM 1596 C C . LEU B 1 74 ? -1.809 7.613 9.727 1 98.94 74 LEU B C 1
ATOM 1598 O O . LEU B 1 74 ? -1.876 6.906 8.719 1 98.94 74 LEU B O 1
ATOM 1602 N N . VAL B 1 75 ? -1.262 8.82 9.711 1 98.94 75 VAL B N 1
ATOM 1603 C CA . VAL B 1 75 ? -0.741 9.438 8.492 1 98.94 75 VAL B CA 1
ATOM 1604 C C . VAL B 1 75 ? 0.784 9.359 8.492 1 98.94 75 VAL B C 1
ATOM 1606 O O . VAL B 1 75 ? 1.437 9.797 9.438 1 98.94 75 VAL B O 1
ATOM 1609 N N . VAL B 1 76 ? 1.314 8.805 7.457 1 98.88 76 VAL B N 1
ATOM 1610 C CA . VAL B 1 76 ? 2.754 8.594 7.332 1 98.88 76 VAL B CA 1
ATOM 1611 C C . VAL B 1 76 ? 3.234 9.125 5.98 1 98.88 76 VAL B C 1
ATOM 1613 O O . VAL B 1 76 ? 2.668 8.789 4.938 1 98.88 76 VAL B O 1
ATOM 1616 N N . SER B 1 77 ? 4.262 10.016 5.98 1 98.44 77 SER B N 1
ATOM 1617 C CA . SER B 1 77 ? 4.859 10.484 4.734 1 98.44 77 SER B CA 1
ATOM 1618 C C . SER B 1 77 ? 5.559 9.352 3.992 1 98.44 77 SER B C 1
ATOM 1620 O O . SER B 1 77 ? 6.242 8.531 4.605 1 98.44 77 SER B O 1
ATOM 1622 N N . GLN B 1 78 ? 5.348 9.305 2.756 1 98.06 78 GLN B N 1
ATOM 1623 C CA . GLN B 1 78 ? 5.945 8.242 1.951 1 98.06 78 GLN B CA 1
ATOM 1624 C C . GLN B 1 78 ? 6.277 8.742 0.547 1 98.06 78 GLN B C 1
ATOM 1626 O O . GLN B 1 78 ? 5.488 8.562 -0.383 1 98.06 78 GLN B O 1
ATOM 1631 N N . PHE B 1 79 ? 7.426 9.172 0.317 1 97.31 79 PHE B N 1
ATOM 1632 C CA . PHE B 1 79 ? 7.824 9.766 -0.956 1 97.31 79 PHE B CA 1
ATOM 1633 C C . PHE B 1 79 ? 7.984 8.688 -2.023 1 97.31 79 PHE B C 1
ATOM 1635 O O . PHE B 1 79 ? 7.875 8.977 -3.219 1 97.31 79 PHE B O 1
ATOM 1642 N N . THR B 1 80 ? 8.164 7.402 -1.587 1 97.88 80 THR B N 1
ATOM 1643 C CA . THR B 1 80 ? 8.391 6.348 -2.57 1 97.88 80 THR B CA 1
ATOM 1644 C C . THR B 1 80 ? 7.121 6.074 -3.369 1 97.88 80 THR B C 1
ATOM 1646 O O . THR B 1 80 ? 7.156 5.375 -4.383 1 97.88 80 THR B O 1
ATOM 1649 N N . LEU B 1 81 ? 5.996 6.652 -2.939 1 98.19 81 LEU B N 1
ATOM 1650 C CA . LEU B 1 81 ? 4.785 6.566 -3.748 1 98.19 81 LEU B CA 1
ATOM 1651 C C . LEU B 1 81 ? 4.961 7.297 -5.074 1 98.19 81 LEU B C 1
ATOM 1653 O O . LEU B 1 81 ? 4.172 7.113 -6 1 98.19 81 LEU B O 1
ATOM 1657 N N . ALA B 1 82 ? 5.965 8.125 -5.211 1 97.75 82 ALA B N 1
ATOM 1658 C CA . ALA B 1 82 ? 6.246 8.875 -6.434 1 97.75 82 ALA B CA 1
ATOM 1659 C C . ALA B 1 82 ? 7.16 8.078 -7.367 1 97.75 82 ALA B C 1
ATOM 1661 O O . ALA B 1 82 ? 7.605 8.594 -8.391 1 97.75 82 ALA B O 1
ATOM 1662 N N . ALA B 1 83 ? 7.449 6.84 -7.027 1 97.19 83 ALA B N 1
ATOM 1663 C CA . ALA B 1 83 ? 8.43 6.043 -7.758 1 97.19 83 ALA B CA 1
ATOM 1664 C C . ALA B 1 83 ? 8.102 5.996 -9.25 1 97.19 83 ALA B C 1
ATOM 1666 O O . ALA B 1 83 ? 6.969 5.707 -9.633 1 97.19 83 ALA B O 1
ATOM 1667 N N . ASP B 1 84 ? 9.055 6.32 -10.016 1 95.88 84 ASP B N 1
ATOM 1668 C CA . ASP B 1 84 ? 9.07 6.074 -11.453 1 95.88 84 ASP B CA 1
ATOM 1669 C C . ASP B 1 84 ? 9.977 4.898 -11.805 1 95.88 84 ASP B C 1
ATOM 1671 O O . ASP B 1 84 ? 11.195 4.988 -11.664 1 95.88 84 ASP B O 1
ATOM 1675 N N . THR B 1 85 ? 9.406 3.834 -12.289 1 93.75 85 THR B N 1
ATOM 1676 C CA . THR B 1 85 ? 10.164 2.615 -12.547 1 93.75 85 THR B CA 1
ATOM 1677 C C . THR B 1 85 ? 10.266 2.352 -14.047 1 93.75 85 THR B C 1
ATOM 1679 O O . THR B 1 85 ? 10.492 1.218 -14.477 1 93.75 85 THR B O 1
ATOM 1682 N N . SER B 1 86 ? 10.055 3.371 -14.883 1 90.12 86 SER B N 1
ATOM 1683 C CA . SER B 1 86 ? 10.023 3.197 -16.328 1 90.12 86 SER B CA 1
ATOM 1684 C C . SER B 1 86 ? 11.438 3.119 -16.906 1 90.12 86 SER B C 1
ATOM 1686 O O . SER B 1 86 ? 11.625 2.641 -18.031 1 90.12 86 SER B O 1
ATOM 1688 N N . ARG B 1 87 ? 12.461 3.643 -16.281 1 86.06 87 ARG B N 1
ATOM 1689 C CA . ARG B 1 87 ? 13.797 3.77 -16.859 1 86.06 87 ARG B CA 1
ATOM 1690 C C . ARG B 1 87 ? 14.742 2.711 -16.297 1 86.06 87 ARG B C 1
ATOM 1692 O O . ARG B 1 87 ? 15.953 2.783 -16.5 1 86.06 87 ARG B O 1
ATOM 1699 N N . GLY B 1 88 ? 14.289 1.605 -15.766 1 88.69 88 GLY B N 1
ATOM 1700 C CA . GLY B 1 88 ? 15.195 0.608 -15.234 1 88.69 88 GLY B CA 1
ATOM 1701 C C . GLY B 1 88 ? 14.75 0.046 -13.898 1 88.69 88 GLY B C 1
ATOM 1702 O O . GLY B 1 88 ? 13.555 0.082 -13.57 1 88.69 88 GLY B O 1
ATOM 1703 N N . ASN B 1 89 ? 15.844 -0.519 -13.18 1 93.94 89 ASN B N 1
ATOM 1704 C CA . ASN B 1 89 ? 15.516 -1.261 -11.969 1 93.94 89 ASN B CA 1
ATOM 1705 C C . ASN B 1 89 ? 15.578 -0.371 -10.727 1 93.94 89 ASN B C 1
ATOM 1707 O O . ASN B 1 89 ? 15.148 -0.771 -9.648 1 93.94 89 ASN B O 1
ATOM 1711 N N . ARG B 1 90 ? 16.094 0.769 -10.883 1 95.19 90 ARG B N 1
ATOM 1712 C CA . ARG B 1 90 ? 16.141 1.708 -9.766 1 95.19 90 ARG B CA 1
ATOM 1713 C C . ARG B 1 90 ? 15.031 2.752 -9.898 1 95.19 90 ARG B C 1
ATOM 1715 O O . ARG B 1 90 ? 15.016 3.535 -10.852 1 95.19 90 ARG B O 1
ATOM 1722 N N . PRO B 1 91 ? 14.188 2.807 -8.898 1 96.5 91 PRO B N 1
ATOM 1723 C CA . PRO B 1 91 ? 13.125 3.811 -9 1 96.5 91 PRO B CA 1
ATOM 1724 C C . PRO B 1 91 ? 13.656 5.238 -8.883 1 96.5 91 PRO B C 1
ATOM 1726 O O . PRO B 1 91 ? 14.562 5.5 -8.094 1 96.5 91 PRO B O 1
ATOM 1729 N N . GLY B 1 92 ? 13.156 6.113 -9.758 1 96.56 92 GLY B N 1
ATOM 1730 C CA . GLY B 1 92 ? 13.312 7.543 -9.555 1 96.56 92 GLY B CA 1
ATOM 1731 C C . GLY B 1 92 ? 12.172 8.164 -8.766 1 96.56 92 GLY B C 1
ATOM 1732 O O . GLY B 1 92 ? 11.047 7.66 -8.797 1 96.56 92 GLY B O 1
ATOM 1733 N N . PHE B 1 93 ? 12.469 9.297 -8.023 1 96.69 93 PHE B N 1
ATOM 1734 C CA . PHE B 1 93 ? 11.445 9.914 -7.184 1 96.69 93 PHE B CA 1
ATOM 1735 C C . PHE B 1 93 ? 11.352 11.414 -7.457 1 96.69 93 PHE B C 1
ATOM 1737 O O . PHE B 1 93 ? 10.961 12.188 -6.582 1 96.69 93 PHE B O 1
ATOM 1744 N N . SER B 1 94 ? 11.656 11.773 -8.633 1 95.69 94 SER B N 1
ATOM 1745 C CA . SER B 1 94 ? 11.828 13.188 -8.953 1 95.69 94 SER B CA 1
ATOM 1746 C C . SER B 1 94 ? 10.484 13.914 -9.008 1 95.69 94 SER B C 1
ATOM 1748 O O . SER B 1 94 ? 10.438 15.141 -8.969 1 95.69 94 SER B O 1
ATOM 1750 N N . THR B 1 95 ? 9.438 13.203 -9.102 1 96.5 95 THR B N 1
ATOM 1751 C CA . THR B 1 95 ? 8.133 13.844 -9.203 1 96.5 95 THR B CA 1
ATOM 1752 C C . THR B 1 95 ? 7.578 14.172 -7.82 1 96.5 95 THR B C 1
ATOM 1754 O O . THR B 1 95 ? 6.566 14.867 -7.699 1 96.5 95 THR B O 1
ATOM 1757 N N . ALA B 1 96 ? 8.195 13.672 -6.797 1 97.69 96 ALA B N 1
ATOM 1758 C CA . ALA B 1 96 ? 7.828 14.078 -5.441 1 97.69 96 ALA B CA 1
ATOM 1759 C C . ALA B 1 96 ? 8.195 15.539 -5.191 1 97.69 96 ALA B C 1
ATOM 1761 O O . ALA B 1 96 ? 9.156 16.047 -5.77 1 97.69 96 ALA B O 1
ATOM 1762 N N . ALA B 1 97 ? 7.469 16.188 -4.344 1 98.06 97 ALA B N 1
ATOM 1763 C CA . ALA B 1 97 ? 7.777 17.562 -3.955 1 98.06 97 ALA B CA 1
ATOM 1764 C C . ALA B 1 97 ? 9.109 17.641 -3.211 1 98.06 97 ALA B C 1
ATOM 1766 O O . ALA B 1 97 ? 9.531 16.672 -2.58 1 98.06 97 ALA B O 1
ATOM 1767 N N . ALA B 1 98 ? 9.727 18.797 -3.262 1 97.62 98 ALA B N 1
ATOM 1768 C CA . ALA B 1 98 ? 10.93 19.016 -2.465 1 97.62 98 ALA B CA 1
ATOM 1769 C C . ALA B 1 98 ? 10.633 18.859 -0.976 1 97.62 98 ALA B C 1
ATOM 1771 O O . ALA B 1 98 ? 9.516 19.109 -0.522 1 97.62 98 ALA B O 1
ATOM 1772 N N . PRO B 1 99 ? 11.625 18.5 -0.227 1 96.94 99 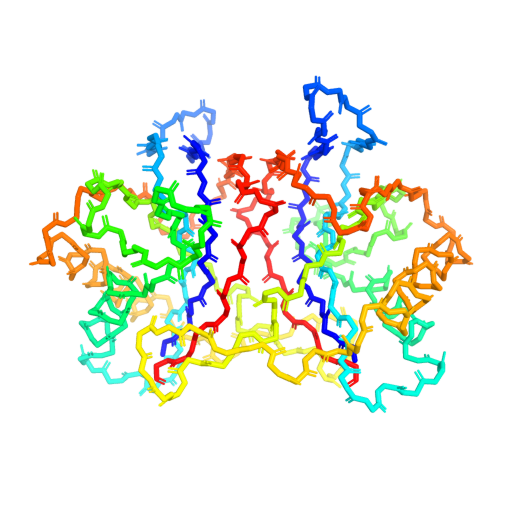PRO B N 1
ATOM 1773 C CA . PRO B 1 99 ? 11.414 18.125 1.17 1 96.94 99 PRO B CA 1
ATOM 1774 C C . PRO B 1 99 ? 10.68 19.188 1.975 1 96.94 99 PRO B C 1
ATOM 1776 O O . PRO B 1 99 ? 9.742 18.891 2.711 1 96.94 99 PRO B O 1
ATOM 1779 N N . ASP B 1 100 ? 11.078 20.469 1.839 1 97.69 100 ASP B N 1
ATOM 1780 C CA . ASP B 1 100 ? 10.445 21.531 2.615 1 97.69 100 ASP B CA 1
ATOM 1781 C C . ASP B 1 100 ? 8.961 21.641 2.275 1 97.69 100 ASP B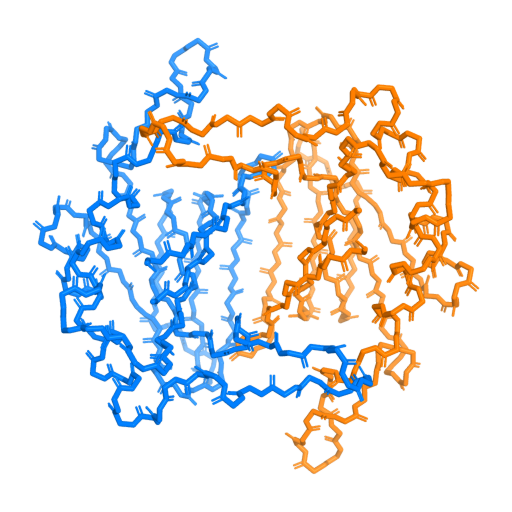 C 1
ATOM 1783 O O . ASP B 1 100 ? 8.109 21.656 3.17 1 97.69 100 ASP B O 1
ATOM 1787 N N . ARG B 1 101 ? 8.695 21.703 0.969 1 98.12 101 ARG B N 1
ATOM 1788 C CA . ARG B 1 101 ? 7.309 21.75 0.517 1 98.12 101 ARG B CA 1
ATOM 1789 C C . ARG B 1 101 ? 6.57 20.469 0.877 1 98.12 101 ARG B C 1
ATOM 1791 O O . ARG B 1 101 ? 5.398 20.5 1.27 1 98.12 101 ARG B O 1
ATOM 1798 N N . GLY B 1 102 ? 7.215 19.344 0.694 1 98.25 102 GLY B N 1
ATOM 1799 C CA . GLY B 1 102 ? 6.641 18.047 1.042 1 98.25 102 GLY B CA 1
ATOM 1800 C C . GLY B 1 102 ? 6.207 17.969 2.494 1 98.25 102 GLY B C 1
ATOM 1801 O O . GLY B 1 102 ? 5.109 17.484 2.793 1 98.25 102 GLY B O 1
ATOM 1802 N N . GLU B 1 103 ? 7.066 18.406 3.354 1 98.38 103 GLU B N 1
ATOM 1803 C CA . GLU B 1 103 ? 6.746 18.375 4.777 1 98.38 103 GLU B CA 1
ATOM 1804 C C . GLU B 1 103 ? 5.562 19.297 5.094 1 98.38 103 GLU B C 1
ATOM 1806 O O . GLU B 1 103 ? 4.672 18.922 5.863 1 98.38 103 GLU B O 1
ATOM 1811 N N . ALA B 1 104 ? 5.594 20.5 4.484 1 98.56 104 ALA B N 1
ATOM 1812 C CA . ALA B 1 104 ? 4.492 21.438 4.707 1 98.56 104 ALA B CA 1
ATOM 1813 C C . ALA B 1 104 ? 3.16 20.828 4.277 1 98.56 104 ALA B C 1
ATOM 1815 O O . ALA B 1 104 ? 2.166 20.922 5 1 98.56 104 ALA B O 1
ATOM 1816 N N . LEU B 1 105 ? 3.125 20.203 3.119 1 98.62 105 LEU B N 1
ATOM 1817 C CA . LEU B 1 105 ? 1.892 19.625 2.605 1 98.62 105 LEU B CA 1
ATOM 1818 C C . LEU B 1 105 ? 1.498 18.391 3.408 1 98.62 105 LEU B C 1
ATOM 1820 O O . LEU B 1 105 ? 0.31 18.125 3.607 1 98.62 105 LEU B O 1
ATOM 1824 N N . TYR B 1 106 ? 2.471 17.688 3.871 1 98.56 106 TYR B N 1
ATOM 1825 C CA . TYR B 1 106 ? 2.225 16.562 4.754 1 98.56 106 TYR B CA 1
ATOM 1826 C C . TYR B 1 106 ? 1.525 17 6.035 1 98.56 106 TYR B C 1
ATOM 1828 O O . TYR B 1 106 ? 0.512 16.422 6.43 1 98.56 106 TYR B O 1
ATOM 1836 N N . GLU B 1 107 ? 2.051 17.984 6.625 1 98.62 107 GLU B N 1
ATOM 1837 C CA . GLU B 1 107 ? 1.466 18.516 7.848 1 98.62 107 GLU B CA 1
ATOM 1838 C C . GLU B 1 107 ? 0.058 19.047 7.602 1 98.62 107 GLU B C 1
ATOM 1840 O O . GLU B 1 107 ? -0.842 18.844 8.414 1 98.62 107 GLU B O 1
ATOM 1845 N N . ALA B 1 108 ? -0.055 19.734 6.488 1 98.75 108 ALA B N 1
ATOM 1846 C CA . ALA B 1 108 ? -1.371 20.25 6.125 1 98.75 108 ALA B CA 1
ATOM 1847 C C . ALA B 1 108 ? -2.375 19.109 5.941 1 98.75 108 ALA B C 1
ATOM 1849 O O . ALA B 1 108 ? -3.545 19.25 6.305 1 98.75 108 ALA B O 1
ATOM 1850 N N . PHE B 1 109 ? -1.95 18.047 5.383 1 98.88 109 PHE B N 1
ATOM 1851 C CA . PHE B 1 109 ? -2.826 16.906 5.176 1 98.88 109 PHE B CA 1
ATOM 1852 C C . PHE B 1 109 ? -3.27 16.312 6.512 1 98.88 109 PHE B C 1
ATOM 1854 O O . PHE B 1 109 ? -4.453 16.031 6.707 1 98.88 109 PHE B O 1
ATOM 1861 N N . ALA B 1 110 ? -2.314 16.094 7.398 1 98.81 110 ALA B N 1
ATOM 1862 C CA . ALA B 1 110 ? -2.654 15.586 8.727 1 98.81 110 ALA B CA 1
ATOM 1863 C C . ALA B 1 110 ? -3.664 16.5 9.414 1 98.81 110 ALA B C 1
ATOM 1865 O O . ALA B 1 110 ? -4.637 16.016 10.008 1 98.81 110 ALA B O 1
ATOM 1866 N N . ALA B 1 111 ? -3.424 17.781 9.359 1 98.81 111 ALA B N 1
ATOM 1867 C CA . ALA B 1 111 ? -4.336 18.75 9.953 1 98.81 111 ALA B CA 1
ATOM 1868 C C . ALA B 1 111 ? -5.711 18.688 9.297 1 98.81 111 ALA B C 1
ATOM 1870 O O . ALA B 1 111 ? -6.734 18.844 9.961 1 98.81 111 ALA B O 1
ATOM 1871 N N . ALA B 1 112 ? -5.695 18.547 7.973 1 98.81 112 ALA B N 1
ATOM 1872 C CA . ALA B 1 112 ? -6.953 18.453 7.238 1 98.81 112 ALA B CA 1
ATOM 1873 C C . ALA B 1 112 ? -7.754 17.234 7.668 1 98.81 112 ALA B C 1
ATOM 1875 O O . ALA B 1 112 ? -8.984 17.266 7.727 1 98.81 112 ALA B O 1
ATOM 1876 N N . MET B 1 113 ? -7.062 16.109 7.91 1 98.81 113 MET B N 1
ATOM 1877 C CA . MET B 1 113 ? -7.75 14.93 8.414 1 98.81 113 MET B CA 1
ATOM 1878 C C . MET B 1 113 ? -8.422 15.219 9.75 1 98.81 113 MET B C 1
ATOM 1880 O O . MET B 1 113 ? -9.578 14.844 9.969 1 98.81 113 MET B O 1
ATOM 1884 N N . VAL B 1 114 ? -7.707 15.852 10.664 1 98.88 114 VAL B N 1
ATOM 1885 C CA . VAL B 1 114 ? -8.258 16.25 11.953 1 98.88 114 VAL B CA 1
ATOM 1886 C C . VAL B 1 114 ? -9.477 17.141 11.75 1 98.88 114 VAL B C 1
ATOM 1888 O O . VAL B 1 114 ? -10.5 16.969 12.422 1 98.88 114 VAL B O 1
ATOM 1891 N N . ALA B 1 115 ? -9.383 18.031 10.797 1 98.69 115 ALA B N 1
ATOM 1892 C CA . ALA B 1 115 ? -10.453 18.984 10.531 1 98.69 115 ALA B CA 1
ATOM 1893 C C . ALA B 1 115 ? -11.711 18.266 10.031 1 98.69 115 ALA B C 1
ATOM 1895 O O . ALA B 1 115 ? -12.82 18.781 10.156 1 98.69 115 ALA B O 1
ATOM 1896 N N . GLN B 1 116 ? -11.547 17.109 9.453 1 98.5 116 GLN B N 1
ATOM 1897 C CA . GLN B 1 116 ? -12.688 16.312 9.016 1 98.5 116 GLN B CA 1
ATOM 1898 C C . GLN B 1 116 ? -13.383 15.641 10.195 1 98.5 116 GLN B C 1
ATOM 1900 O O . GLN B 1 116 ? -14.414 14.984 10.031 1 98.5 116 GLN B O 1
ATOM 1905 N N . GLY B 1 117 ? -12.773 15.664 11.391 1 98.31 117 GLY B N 1
ATOM 1906 C CA . GLY B 1 117 ? -13.32 15.016 12.57 1 98.31 117 GLY B CA 1
ATOM 1907 C C . GLY B 1 117 ? -12.703 13.656 12.852 1 98.31 117 GLY B C 1
ATOM 1908 O O . GLY B 1 117 ? -13.266 12.859 13.602 1 98.31 117 GLY B O 1
ATOM 1909 N N . VAL B 1 118 ? -11.594 13.391 12.242 1 98.75 118 VAL B N 1
ATOM 1910 C CA . VAL B 1 118 ? -10.938 12.094 12.391 1 98.75 118 VAL B CA 1
ATOM 1911 C C . VAL B 1 118 ? -9.797 12.203 13.398 1 98.75 118 VAL B C 1
ATOM 1913 O O . VAL B 1 118 ? -8.922 13.07 13.266 1 98.75 118 VAL B O 1
ATOM 1916 N N . GLU B 1 119 ? -9.859 11.375 14.469 1 98.69 119 GLU B N 1
ATOM 1917 C CA . GLU B 1 119 ? -8.664 11.25 15.297 1 98.69 119 GLU B CA 1
ATOM 1918 C C . GLU B 1 119 ? -7.465 10.805 14.469 1 98.69 119 GLU B C 1
ATOM 1920 O O . GLU B 1 119 ? -7.512 9.766 13.805 1 98.69 119 GLU B O 1
ATOM 1925 N N . THR B 1 120 ? -6.387 11.625 14.539 1 98.88 120 THR B N 1
ATOM 1926 C CA . THR B 1 120 ? -5.293 11.383 13.609 1 98.88 120 THR B CA 1
ATOM 1927 C C . THR B 1 120 ? -3.951 11.383 14.336 1 98.88 120 THR B C 1
ATOM 1929 O O . THR B 1 120 ? -3.629 12.328 15.055 1 98.88 120 THR B O 1
ATOM 1932 N N . ASP B 1 121 ? -3.268 10.312 14.219 1 98.88 121 ASP B N 1
ATOM 1933 C CA . ASP B 1 121 ? -1.864 10.266 14.617 1 98.88 121 ASP B CA 1
ATOM 1934 C C . ASP B 1 121 ? -0.946 10.32 13.398 1 98.88 121 ASP B C 1
ATOM 1936 O O . ASP B 1 121 ? -1.414 10.281 12.258 1 98.88 121 ASP B O 1
ATOM 1940 N N . ARG B 1 122 ? 0.356 10.492 13.664 1 98.44 122 ARG B N 1
ATOM 1941 C CA . ARG B 1 122 ? 1.256 10.727 12.539 1 98.44 122 ARG B CA 1
ATOM 1942 C C . ARG B 1 122 ? 2.596 10.023 12.758 1 98.44 122 ARG B C 1
ATOM 1944 O O . ARG B 1 122 ? 2.922 9.633 13.875 1 98.44 122 ARG B O 1
ATOM 1951 N N . GLY B 1 123 ? 3.277 9.789 11.703 1 98 123 GLY B N 1
ATOM 1952 C CA . GLY B 1 123 ? 4.688 9.438 11.781 1 98 123 GLY B CA 1
ATOM 1953 C C . GLY B 1 123 ? 5.594 10.641 11.961 1 98 123 GLY B C 1
ATOM 1954 O O . GLY B 1 123 ? 5.227 11.602 12.641 1 98 123 GLY B O 1
ATOM 1955 N N . ARG B 1 124 ? 6.793 10.461 11.539 1 97.31 124 ARG B N 1
ATOM 1956 C CA . ARG B 1 124 ? 7.781 11.539 11.57 1 97.31 124 ARG B CA 1
ATOM 1957 C C . ARG B 1 124 ? 8.375 11.773 10.18 1 97.31 124 ARG B C 1
ATOM 1959 O O . ARG B 1 124 ? 9.086 10.922 9.656 1 97.31 124 ARG B O 1
ATOM 1966 N N . PHE B 1 125 ? 8.133 12.992 9.641 1 97 125 PHE B N 1
ATOM 1967 C CA . PHE B 1 125 ? 8.562 13.312 8.289 1 97 125 PHE B CA 1
ATOM 1968 C C . PHE B 1 125 ? 10.07 13.133 8.141 1 97 125 PHE B C 1
ATOM 1970 O O . PHE B 1 125 ? 10.844 13.648 8.953 1 97 125 PHE B O 1
ATOM 1977 N N . GLY B 1 126 ? 10.383 12.32 7.109 1 92.81 126 GLY B N 1
ATOM 1978 C CA . GLY B 1 126 ? 11.789 12.195 6.746 1 92.81 126 GLY B CA 1
ATOM 1979 C C . GLY B 1 126 ? 12.531 11.156 7.566 1 92.81 126 GLY B C 1
ATOM 1980 O O . GLY B 1 126 ? 13.664 10.805 7.254 1 92.81 126 GLY B O 1
ATOM 1981 N N . ALA B 1 127 ? 11.945 10.562 8.586 1 94.88 127 ALA B N 1
ATOM 1982 C CA . ALA B 1 127 ? 12.609 9.602 9.469 1 94.88 127 ALA B CA 1
ATOM 1983 C C . ALA B 1 127 ? 12.547 8.195 8.883 1 94.88 127 ALA B C 1
ATOM 1985 O O . ALA B 1 127 ? 11.695 7.898 8.047 1 94.88 127 ALA B O 1
ATOM 1986 N N . ASP B 1 128 ? 13.57 7.359 9.281 1 95.94 128 ASP B N 1
ATOM 1987 C CA . ASP B 1 128 ? 13.461 5.922 9.055 1 95.94 128 ASP B CA 1
ATOM 1988 C C . ASP B 1 128 ? 12.414 5.301 9.984 1 95.94 128 ASP B C 1
ATOM 1990 O O . ASP B 1 128 ? 12.656 5.148 11.18 1 95.94 128 ASP B O 1
ATOM 1994 N N . MET B 1 129 ? 11.305 4.902 9.484 1 98.44 129 MET B N 1
ATOM 1995 C CA . MET B 1 129 ? 10.164 4.457 10.273 1 98.44 129 MET B CA 1
ATOM 1996 C C . MET B 1 129 ? 9.883 2.975 10.047 1 98.44 129 MET B C 1
ATOM 1998 O O . MET B 1 129 ? 9.977 2.488 8.922 1 98.44 129 MET B O 1
ATOM 2002 N N . GLN B 1 130 ? 9.625 2.303 11.062 1 98.81 130 GLN B N 1
ATOM 2003 C CA . GLN B 1 130 ? 9.023 0.972 11.023 1 98.81 130 GLN B CA 1
ATOM 2004 C C . GLN B 1 130 ? 7.516 1.042 11.211 1 98.81 130 GLN B C 1
ATOM 2006 O O . GLN B 1 130 ? 7.035 1.397 12.289 1 98.81 130 GLN B O 1
ATOM 2011 N N . VAL B 1 131 ? 6.766 0.798 10.148 1 98.94 131 VAL B N 1
ATOM 2012 C CA . VAL B 1 131 ? 5.316 0.946 10.18 1 98.94 131 VAL B CA 1
ATOM 2013 C C . VAL B 1 131 ? 4.656 -0.429 10.273 1 98.94 131 VAL B C 1
ATOM 2015 O O . VAL B 1 131 ? 4.672 -1.199 9.312 1 98.94 131 VAL B O 1
ATOM 2018 N N . SER B 1 132 ? 4.098 -0.74 11.375 1 98.88 132 SER B N 1
ATOM 2019 C CA . SER B 1 132 ? 3.387 -1.999 11.578 1 98.88 132 SER B CA 1
ATOM 2020 C C . SER B 1 132 ? 1.885 -1.824 11.375 1 98.88 132 SER B C 1
ATOM 2022 O O . SER B 1 132 ? 1.318 -0.796 11.75 1 98.88 132 SER B O 1
ATOM 2024 N N . LEU B 1 133 ? 1.291 -2.789 10.742 1 98.88 133 LEU B N 1
ATOM 2025 C CA . LEU B 1 133 ? -0.158 -2.748 10.586 1 98.88 133 LEU B CA 1
ATOM 2026 C C . LEU B 1 133 ? -0.727 -4.152 10.406 1 98.88 133 LEU B C 1
ATOM 2028 O O . LEU B 1 133 ? 0.008 -5.086 10.078 1 98.88 133 LEU B O 1
ATOM 2032 N N . VAL B 1 134 ? -1.946 -4.289 10.734 1 98.88 134 VAL B N 1
ATOM 2033 C CA . VAL B 1 134 ? -2.762 -5.402 10.266 1 98.88 134 VAL B CA 1
ATOM 2034 C C . VAL B 1 134 ? -3.822 -4.895 9.289 1 98.88 134 VAL B C 1
ATOM 2036 O O . VAL B 1 134 ? -4.77 -4.219 9.695 1 98.88 134 VAL B O 1
ATOM 2039 N N . ASN B 1 135 ? -3.619 -5.164 8.008 1 98.88 135 ASN B N 1
ATOM 2040 C CA . ASN B 1 135 ? -4.574 -4.824 6.961 1 98.88 135 ASN B CA 1
ATOM 2041 C C . ASN B 1 135 ? -5.797 -5.738 6.996 1 98.88 135 ASN B C 1
ATOM 2043 O O . ASN B 1 135 ? -5.676 -6.949 6.793 1 98.88 135 ASN B O 1
ATOM 2047 N N . ASP B 1 136 ? -6.949 -5.152 7.27 1 98 136 ASP B N 1
ATOM 2048 C CA . ASP B 1 136 ? -8.188 -5.891 7.477 1 98 136 ASP B CA 1
ATOM 2049 C C . ASP B 1 136 ? -8.914 -6.125 6.156 1 98 136 ASP B C 1
ATOM 2051 O O . ASP B 1 136 ? -9.453 -5.191 5.559 1 98 136 ASP B O 1
ATOM 2055 N N . GLY B 1 137 ? -8.82 -7.484 5.691 1 94.56 137 GLY B N 1
ATOM 2056 C CA . GLY B 1 137 ? -9.484 -7.789 4.434 1 94.56 137 GLY B CA 1
ATOM 2057 C C . GLY B 1 137 ? -8.633 -8.641 3.506 1 94.56 137 GLY B C 1
ATOM 2058 O O . GLY B 1 137 ? -8.953 -9.805 3.262 1 94.56 137 GLY B O 1
ATOM 2059 N N . PRO B 1 138 ? -7.613 -7.984 2.936 1 97.88 138 PRO B N 1
ATOM 2060 C CA . PRO B 1 138 ? -7.152 -6.598 3.01 1 97.88 138 PRO B CA 1
ATOM 2061 C C . PRO B 1 138 ? -7.902 -5.672 2.057 1 97.88 138 PRO B C 1
ATOM 2063 O O . PRO B 1 138 ? -8.484 -6.133 1.069 1 97.88 138 PRO B O 1
ATOM 2066 N N . VAL B 1 139 ? -7.973 -4.383 2.381 1 98.44 139 VAL B N 1
ATOM 2067 C CA . VAL B 1 139 ? -8.484 -3.299 1.55 1 98.44 139 VAL B CA 1
ATOM 2068 C C . VAL B 1 139 ? -7.414 -2.23 1.371 1 98.44 139 VAL B C 1
ATOM 2070 O O . VAL B 1 139 ? -6.98 -1.606 2.344 1 98.44 139 VAL B O 1
ATOM 2073 N N . THR B 1 140 ? -6.93 -2.02 0.199 1 98.69 140 THR B N 1
ATOM 2074 C CA . THR B 1 140 ? -5.883 -1.065 -0.15 1 98.69 140 THR B CA 1
ATOM 2075 C C . THR B 1 140 ? -6.281 -0.249 -1.376 1 98.69 140 THR B C 1
ATOM 2077 O O . THR B 1 140 ? -6.559 -0.811 -2.439 1 98.69 140 THR B O 1
ATOM 2080 N N . ILE B 1 141 ? -6.328 1.079 -1.222 1 98.19 141 ILE B N 1
ATOM 2081 C CA . ILE B 1 141 ? -6.82 1.979 -2.26 1 98.19 141 ILE B CA 1
ATOM 2082 C C . ILE B 1 141 ? -5.746 3.006 -2.605 1 98.19 141 ILE B C 1
ATOM 2084 O O . ILE B 1 141 ? -5.105 3.566 -1.713 1 98.19 141 ILE B O 1
ATOM 2088 N N . TRP B 1 142 ? -5.59 3.16 -3.881 1 97.12 142 TRP B N 1
ATOM 2089 C CA . TRP B 1 142 ? -4.684 4.172 -4.414 1 97.12 142 TRP B CA 1
ATOM 2090 C C . TRP B 1 142 ? -5.457 5.402 -4.879 1 97.12 142 TRP B C 1
ATOM 2092 O O . TRP B 1 142 ? -6.449 5.285 -5.602 1 97.12 142 TRP B O 1
ATOM 2102 N N . LEU B 1 143 ? -5.027 6.66 -4.391 1 96.88 143 LEU B N 1
ATOM 2103 C CA . LEU B 1 143 ? -5.715 7.898 -4.738 1 96.88 143 LEU B CA 1
ATOM 2104 C C . LEU B 1 143 ? -4.723 8.945 -5.238 1 96.88 143 LEU B C 1
ATOM 2106 O O . LEU B 1 143 ? -3.621 9.07 -4.699 1 96.88 143 LEU B O 1
ATOM 2110 N N . ASP B 1 144 ? -5.156 9.688 -6.25 1 93.38 144 ASP B N 1
ATOM 2111 C CA . ASP B 1 144 ? -4.457 10.883 -6.703 1 93.38 144 ASP B CA 1
ATOM 2112 C C . ASP B 1 144 ? -5.348 12.117 -6.578 1 93.38 144 ASP B C 1
ATOM 2114 O O . ASP B 1 144 ? -6.547 12.055 -6.844 1 93.38 144 ASP B O 1
ATOM 2118 N N . ALA B 1 145 ? -4.777 13.164 -6.039 1 84.31 145 ALA B N 1
ATOM 2119 C CA . ALA B 1 145 ? -5.527 14.414 -5.992 1 84.31 145 ALA B CA 1
ATOM 2120 C C . ALA B 1 145 ? -5.449 15.148 -7.328 1 84.31 145 ALA B C 1
ATOM 2122 O O . ALA B 1 145 ? -4.484 14.992 -8.078 1 84.31 145 ALA B O 1
#

Solvent-accessible surface area (backbone atoms only — not comparable to full-atom values): 14306 Å² total; per-residue (Å²): 54,39,37,41,38,30,34,21,56,28,36,35,26,27,47,92,87,38,76,67,23,63,41,55,44,28,33,42,32,38,34,19,42,29,57,85,52,56,91,58,36,30,48,54,43,28,55,51,56,46,49,29,22,75,34,64,41,96,86,67,43,64,68,24,20,44,67,75,70,68,31,32,34,35,41,31,76,28,55,44,64,38,44,40,59,85,88,50,47,56,62,40,52,80,53,26,31,57,67,73,61,23,48,52,45,47,51,45,25,53,51,31,32,39,72,73,72,32,55,63,37,36,57,60,83,92,52,69,27,41,37,34,36,31,27,50,39,62,40,42,40,73,47,75,94,54,38,36,41,40,29,34,21,56,28,37,35,27,26,46,92,86,38,76,67,22,64,40,56,45,27,34,42,33,39,32,20,42,30,57,83,51,57,89,59,37,30,48,54,43,29,56,50,57,45,50,29,21,75,34,64,43,95,84,68,42,61,67,23,21,44,68,75,70,68,31,31,34,35,41,32,76,28,57,45,64,36,44,41,59,84,87,50,46,56,62,40,52,81,54,27,30,58,68,72,61,22,48,53,45,47,50,45,24,54,50,29,33,40,71,74,71,32,55,64,37,37,57,60,82,91,51,70,26,40,38,33,36,32,28,49,38,63,41,44,40,72,48,74,94

Organism: NCBI:txid1123501

InterPro domains:
  IPR003732 D-aminoacyl-tRNA deacylase DTD [MF_00518] (1-145)
  IPR003732 D-aminoacyl-tRNA deacylase DTD [PF02580] (2-144)
  IPR003732 D-aminoacyl-tRNA deacylase DTD [PTHR10472] (1-144)
  IPR003732 D-aminoacyl-tRNA deacylase DTD [TIGR00256] (1-145)
  IPR023509 D-aminoacyl-tRNA deacylase-like superfamily [G3DSA:3.50.80.10] (1-145)
  IPR023509 D-aminoacyl-tRNA deacylase-like superfamily [SSF69500] (1-144)